Protein AF-A0A1C7MTF8-F1 (afdb_monomer_lite)

Structure (mmCIF, N/CA/C/O backbone):
data_AF-A0A1C7MTF8-F1
#
_entry.id   AF-A0A1C7MTF8-F1
#
loop_
_atom_site.group_PDB
_atom_site.id
_atom_site.type_symbol
_atom_site.label_atom_id
_atom_site.label_alt_id
_atom_site.label_comp_id
_atom_site.label_asym_id
_atom_site.label_entity_id
_atom_site.label_seq_id
_atom_site.pdbx_PDB_ins_code
_atom_site.Cartn_x
_atom_site.Cartn_y
_atom_site.Cartn_z
_atom_site.occupancy
_atom_site.B_iso_or_equiv
_atom_site.auth_seq_id
_atom_site.auth_comp_id
_atom_site.auth_asym_id
_atom_site.auth_atom_id
_atom_site.pdbx_PDB_model_num
ATOM 1 N N . VAL A 1 1 ? 20.790 -0.512 -3.392 1.00 60.22 1 VAL A N 1
ATOM 2 C CA . VAL A 1 1 ? 20.142 -1.607 -2.624 1.00 60.22 1 VAL A CA 1
ATOM 3 C C . VAL A 1 1 ? 20.303 -1.422 -1.112 1.00 60.22 1 VAL A C 1
ATOM 5 O O . VAL A 1 1 ? 19.291 -1.332 -0.431 1.00 60.22 1 VAL A O 1
ATOM 8 N N . HIS A 1 2 ? 21.527 -1.245 -0.597 1.00 75.50 2 HIS A N 1
ATOM 9 C CA . HIS A 1 2 ? 21.805 -1.065 0.841 1.00 75.50 2 HIS A CA 1
ATOM 10 C C . HIS A 1 2 ? 20.988 0.039 1.550 1.00 75.50 2 HIS A C 1
ATOM 12 O O . HIS A 1 2 ? 20.523 -0.183 2.660 1.00 75.50 2 HIS A O 1
ATOM 18 N N . ALA A 1 3 ? 20.735 1.189 0.911 1.00 80.94 3 ALA A N 1
ATOM 19 C CA . ALA A 1 3 ? 19.969 2.280 1.531 1.00 80.94 3 ALA A CA 1
ATOM 20 C C . ALA A 1 3 ? 18.473 1.960 1.745 1.00 80.94 3 ALA A C 1
ATOM 22 O O . ALA A 1 3 ? 17.907 2.335 2.766 1.00 80.94 3 ALA A O 1
ATOM 23 N N . ILE A 1 4 ? 17.840 1.233 0.814 1.00 81.88 4 ILE A N 1
ATOM 24 C CA . ILE A 1 4 ? 16.412 0.870 0.904 1.00 81.88 4 ILE A CA 1
ATOM 25 C C . ILE A 1 4 ? 16.203 -0.126 2.046 1.00 81.88 4 ILE A C 1
ATOM 27 O O . ILE A 1 4 ? 15.331 0.062 2.890 1.00 81.88 4 ILE A O 1
ATOM 31 N N . PHE A 1 5 ? 17.055 -1.152 2.112 1.00 83.31 5 PHE A N 1
ATOM 32 C CA . PHE A 1 5 ? 17.040 -2.111 3.215 1.00 83.31 5 PHE A CA 1
ATOM 33 C C . PHE A 1 5 ? 17.410 -1.464 4.551 1.00 83.31 5 PHE A C 1
ATOM 35 O O . PHE A 1 5 ? 16.830 -1.825 5.567 1.00 83.31 5 PHE A O 1
ATOM 42 N N . GLY A 1 6 ? 18.312 -0.477 4.554 1.00 88.31 6 GLY A N 1
ATOM 43 C CA . GLY A 1 6 ? 18.634 0.310 5.744 1.00 88.31 6 GLY A CA 1
ATOM 44 C C . GLY A 1 6 ? 17.434 1.096 6.276 1.00 88.31 6 GLY A C 1
ATOM 45 O O . GLY A 1 6 ? 17.156 1.033 7.469 1.00 88.31 6 GLY A O 1
ATOM 46 N N . GLY A 1 7 ? 16.678 1.768 5.400 1.00 88.69 7 GLY A N 1
ATOM 47 C CA . GLY A 1 7 ? 15.439 2.459 5.778 1.00 88.69 7 GLY A CA 1
ATOM 48 C C . GLY A 1 7 ? 14.362 1.502 6.298 1.00 88.69 7 GLY A C 1
ATOM 49 O O . GLY A 1 7 ? 13.737 1.775 7.320 1.00 88.69 7 GLY A O 1
ATOM 50 N N . PHE A 1 8 ? 14.196 0.346 5.647 1.00 88.50 8 PHE A N 1
ATOM 51 C CA . PHE A 1 8 ? 13.292 -0.707 6.114 1.00 88.50 8 PHE A CA 1
ATOM 52 C C . PHE A 1 8 ? 13.689 -1.236 7.501 1.00 88.50 8 PHE A C 1
ATOM 54 O O . PHE A 1 8 ? 12.854 -1.295 8.399 1.00 88.50 8 PHE A O 1
ATOM 61 N N . LEU A 1 9 ? 14.967 -1.572 7.701 1.00 91.38 9 LEU A N 1
ATOM 62 C CA . LEU A 1 9 ? 15.470 -2.087 8.972 1.00 91.38 9 LEU A CA 1
ATOM 63 C C . LEU A 1 9 ? 15.363 -1.041 10.087 1.00 91.38 9 LEU A C 1
ATOM 65 O O . LEU A 1 9 ? 14.965 -1.379 11.196 1.00 91.38 9 LEU A O 1
ATOM 69 N N . ALA A 1 10 ? 15.654 0.227 9.787 1.00 89.06 10 ALA A N 1
ATOM 70 C CA . ALA A 1 10 ? 15.440 1.325 10.722 1.00 89.06 10 ALA A CA 1
ATOM 71 C C . ALA A 1 10 ? 13.967 1.408 11.148 1.00 89.06 10 ALA A C 1
ATOM 73 O O . ALA A 1 10 ? 13.697 1.499 12.339 1.00 89.06 10 ALA A O 1
ATOM 74 N N . GLY A 1 11 ? 13.020 1.291 10.209 1.00 87.81 11 GLY A N 1
ATOM 75 C CA . GLY A 1 11 ? 11.587 1.244 10.518 1.00 87.81 11 GLY A CA 1
ATOM 76 C C . GLY A 1 11 ? 11.189 0.063 11.412 1.00 87.81 11 GLY A C 1
ATOM 77 O O . GLY A 1 11 ? 10.395 0.242 12.328 1.00 87.81 11 GLY A O 1
ATOM 78 N N . VAL A 1 12 ? 11.778 -1.120 11.200 1.00 87.94 12 VAL A N 1
ATOM 79 C CA . VAL A 1 12 ? 11.535 -2.312 12.038 1.00 87.94 12 VAL A CA 1
ATOM 80 C C . VAL A 1 12 ? 12.126 -2.167 13.447 1.00 87.94 12 VAL A C 1
ATOM 82 O O . VAL A 1 12 ? 11.551 -2.679 14.402 1.00 87.94 12 VAL A O 1
ATOM 85 N N . ILE A 1 13 ? 13.262 -1.479 13.593 1.00 91.25 13 ILE A N 1
ATOM 86 C CA . ILE A 1 13 ? 13.934 -1.271 14.888 1.00 91.25 13 ILE A CA 1
ATOM 87 C C . ILE A 1 13 ? 13.213 -0.222 15.751 1.00 91.25 13 ILE A C 1
ATOM 89 O O . ILE A 1 13 ? 13.338 -0.251 16.976 1.00 91.25 13 ILE A O 1
ATOM 93 N N . VAL A 1 14 ? 12.479 0.718 15.145 1.00 86.31 14 VAL A N 1
ATOM 94 C CA . VAL A 1 14 ? 11.807 1.792 15.889 1.00 86.31 14 VAL A CA 1
ATOM 95 C C . VAL A 1 14 ? 10.748 1.204 16.839 1.00 86.31 14 VAL A C 1
ATOM 97 O O . VAL A 1 14 ? 9.857 0.477 16.396 1.00 86.31 14 VAL A O 1
ATOM 100 N N . PRO A 1 15 ? 10.807 1.528 18.147 1.00 82.06 15 PRO A N 1
ATOM 101 C CA . PRO A 1 15 ? 9.830 1.049 19.113 1.00 82.06 15 PRO A CA 1
ATOM 102 C C . PRO A 1 15 ? 8.460 1.684 18.859 1.00 82.06 15 PRO A C 1
ATOM 104 O O . PRO A 1 15 ? 8.339 2.887 18.606 1.00 82.06 15 PRO A O 1
ATOM 107 N N . HIS A 1 16 ? 7.418 0.861 18.955 1.00 77.25 16 HIS A N 1
ATOM 108 C CA . HIS A 1 16 ? 6.029 1.275 18.739 1.00 77.25 16 HIS A CA 1
ATOM 109 C C . HIS A 1 16 ? 5.374 1.856 20.001 1.00 77.25 16 HIS A C 1
ATOM 111 O O . HIS A 1 16 ? 4.275 2.411 19.935 1.00 77.25 16 HIS A O 1
ATOM 117 N N . ASP A 1 17 ? 6.076 1.806 21.134 1.00 74.06 17 ASP A N 1
ATOM 118 C CA . ASP A 1 17 ? 5.592 2.309 22.411 1.00 74.06 17 ASP A CA 1
ATOM 119 C C . ASP A 1 17 ? 5.296 3.819 22.362 1.00 74.06 17 ASP A C 1
ATOM 121 O O . ASP A 1 17 ? 6.021 4.629 21.774 1.00 74.06 17 ASP A O 1
ATOM 125 N N . HIS A 1 18 ? 4.187 4.206 22.997 1.00 69.12 18 HIS A N 1
ATOM 126 C CA . HIS A 1 18 ? 3.750 5.598 23.180 1.00 69.12 18 HIS A CA 1
ATOM 127 C C . HIS A 1 18 ? 3.493 6.408 21.890 1.00 69.12 18 HIS A C 1
ATOM 129 O O . HIS A 1 18 ? 3.437 7.641 21.931 1.00 69.12 18 HIS A O 1
ATOM 135 N N . GLY A 1 19 ? 3.309 5.751 20.738 1.00 71.94 19 GLY A N 1
ATOM 136 C CA . GLY A 1 19 ? 2.963 6.419 19.477 1.00 71.94 19 GLY A CA 1
ATOM 137 C C . GLY A 1 19 ? 4.101 7.247 18.864 1.00 71.94 19 GLY A C 1
ATOM 138 O O . GLY A 1 19 ? 3.853 8.110 18.018 1.00 71.94 19 GLY A O 1
ATOM 139 N N . LEU A 1 20 ? 5.351 7.002 19.275 1.00 78.62 20 LEU A N 1
ATOM 140 C CA . LEU A 1 20 ? 6.539 7.650 18.711 1.00 78.62 20 LEU A CA 1
ATOM 141 C C . LEU A 1 20 ? 6.719 7.292 17.231 1.00 78.62 20 LEU A C 1
ATOM 143 O O . LEU A 1 20 ? 6.899 8.191 16.408 1.00 78.62 20 LEU A O 1
ATOM 147 N N . ALA A 1 21 ? 6.587 6.007 16.889 1.00 81.38 21 ALA A N 1
ATOM 148 C CA . ALA A 1 21 ? 6.629 5.529 15.507 1.00 81.38 21 ALA A CA 1
ATOM 149 C C . ALA A 1 21 ? 5.607 6.264 14.623 1.00 81.38 21 ALA A C 1
ATOM 151 O O . ALA A 1 21 ? 5.930 6.692 13.520 1.00 81.38 21 ALA A O 1
ATOM 152 N N . VAL A 1 22 ? 4.400 6.501 15.145 1.00 77.62 22 VAL A N 1
ATOM 153 C CA . VAL A 1 22 ? 3.324 7.195 14.425 1.00 77.62 22 VAL A CA 1
ATOM 154 C C . VAL A 1 22 ? 3.711 8.639 14.107 1.00 77.62 22 VAL A C 1
ATOM 156 O O . VAL A 1 22 ? 3.630 9.054 12.955 1.00 77.62 22 VAL A O 1
ATOM 159 N N . LYS A 1 23 ? 4.193 9.398 15.100 1.00 80.81 23 LYS A N 1
ATOM 160 C CA . LYS A 1 23 ? 4.576 10.809 14.903 1.00 80.81 23 LYS A CA 1
ATOM 161 C C . LYS A 1 23 ? 5.774 10.979 13.966 1.00 80.81 23 LYS A C 1
ATOM 163 O O . LYS A 1 23 ? 5.832 11.960 13.226 1.00 80.81 23 LYS A O 1
ATOM 168 N N . ILE A 1 24 ? 6.745 10.064 14.024 1.00 86.38 24 ILE A N 1
ATOM 169 C CA . ILE A 1 24 ? 7.904 10.078 13.122 1.00 86.38 24 ILE A CA 1
ATOM 170 C C . ILE A 1 24 ? 7.454 9.771 11.694 1.00 86.38 24 ILE A C 1
ATOM 172 O O . ILE A 1 24 ? 7.805 10.517 10.782 1.00 86.38 24 ILE A O 1
ATOM 176 N N . THR A 1 25 ? 6.639 8.731 11.512 1.00 86.69 25 THR A N 1
ATOM 177 C CA . THR A 1 25 ? 6.092 8.369 10.202 1.00 86.69 25 THR A CA 1
ATOM 178 C C . THR A 1 25 ? 5.292 9.514 9.596 1.00 86.69 25 THR A C 1
ATOM 180 O O . THR A 1 25 ? 5.555 9.855 8.453 1.00 86.69 25 THR A O 1
ATOM 183 N N . GLU A 1 26 ? 4.413 10.179 10.355 1.00 83.69 26 GLU A N 1
ATOM 184 C CA . GLU A 1 26 ? 3.631 11.321 9.851 1.00 83.69 26 GLU A CA 1
ATOM 185 C C . GLU A 1 26 ? 4.526 12.454 9.324 1.00 83.69 26 GLU A C 1
ATOM 187 O O . GLU A 1 26 ? 4.329 12.944 8.214 1.00 83.69 26 GLU A O 1
ATOM 192 N N . LYS A 1 27 ? 5.564 12.842 10.080 1.00 88.25 27 LYS A N 1
ATOM 193 C CA . LYS A 1 27 ? 6.487 13.904 9.645 1.00 88.25 27 LYS A CA 1
ATOM 194 C C . LYS A 1 27 ? 7.301 13.515 8.413 1.00 88.25 27 LYS A C 1
ATOM 196 O O . LYS A 1 27 ? 7.574 14.370 7.574 1.00 88.25 27 LYS A O 1
ATOM 201 N N . ILE A 1 28 ? 7.739 12.259 8.329 1.00 90.56 28 ILE A N 1
ATOM 202 C CA . ILE A 1 28 ? 8.511 11.768 7.183 1.00 90.56 28 ILE A CA 1
ATOM 203 C C . ILE A 1 28 ? 7.607 11.650 5.953 1.00 90.56 28 ILE A C 1
ATOM 205 O O . ILE A 1 28 ? 8.007 12.070 4.871 1.00 90.56 28 ILE A O 1
ATOM 209 N N . GLU A 1 29 ? 6.393 11.128 6.117 1.00 88.06 29 GLU A N 1
ATOM 210 C CA . GLU A 1 29 ? 5.409 10.946 5.050 1.00 88.06 29 GLU A CA 1
ATOM 211 C C . GLU A 1 29 ? 5.056 12.275 4.373 1.00 88.06 29 GLU A C 1
ATOM 213 O O . GLU A 1 29 ? 5.085 12.347 3.144 1.00 88.06 29 GLU A O 1
ATOM 218 N N . ASP A 1 30 ? 4.826 13.343 5.144 1.00 89.25 30 ASP A N 1
ATOM 219 C CA . ASP A 1 30 ? 4.540 14.675 4.595 1.00 89.25 30 ASP A CA 1
ATOM 220 C C . ASP A 1 30 ? 5.677 15.171 3.687 1.00 89.25 30 ASP A C 1
ATOM 222 O O . ASP A 1 30 ? 5.448 15.619 2.561 1.00 89.25 30 ASP A O 1
ATOM 226 N N . ILE A 1 31 ? 6.928 15.045 4.141 1.00 94.00 31 ILE A N 1
ATOM 227 C CA . ILE A 1 31 ? 8.098 15.476 3.364 1.00 94.00 31 ILE A CA 1
ATOM 228 C C . ILE A 1 31 ? 8.267 14.600 2.114 1.00 94.00 31 ILE A C 1
ATOM 230 O O . ILE A 1 31 ? 8.566 15.107 1.027 1.00 94.00 31 ILE A O 1
ATOM 234 N N . VAL A 1 32 ? 8.071 13.287 2.248 1.00 91.75 32 VAL A N 1
ATOM 235 C CA . VAL A 1 32 ? 8.199 12.340 1.137 1.00 91.75 32 VAL A CA 1
ATOM 236 C C . VAL A 1 32 ? 7.154 12.615 0.062 1.00 91.75 32 VAL A C 1
ATOM 238 O O . VAL A 1 32 ? 7.516 12.722 -1.108 1.00 91.75 32 VAL A O 1
ATOM 241 N N . ASN A 1 33 ? 5.891 12.795 0.441 1.00 89.38 33 ASN A N 1
ATOM 242 C CA . ASN A 1 33 ? 4.794 12.986 -0.502 1.00 89.38 33 ASN A CA 1
ATOM 243 C C . ASN A 1 33 ? 4.829 14.357 -1.190 1.00 89.38 33 ASN A C 1
ATOM 245 O O . ASN A 1 33 ? 4.514 14.445 -2.375 1.00 89.38 33 ASN A O 1
ATOM 249 N N . ILE A 1 34 ? 5.227 15.417 -0.479 1.00 92.50 34 ILE A N 1
ATOM 250 C CA . ILE A 1 34 ? 5.227 16.783 -1.025 1.00 92.50 34 ILE A CA 1
ATOM 251 C C . ILE A 1 34 ? 6.473 17.055 -1.877 1.00 92.50 34 ILE A C 1
ATOM 253 O O . ILE A 1 34 ? 6.372 17.721 -2.906 1.00 92.50 34 ILE A O 1
ATOM 257 N N . VAL A 1 35 ? 7.647 16.560 -1.467 1.00 94.38 35 VAL A N 1
ATOM 258 C CA . VAL A 1 35 ? 8.928 16.934 -2.092 1.00 94.38 35 VAL A CA 1
ATOM 259 C C . VAL A 1 35 ? 9.564 15.764 -2.834 1.00 94.38 35 VAL A C 1
ATOM 261 O O . VAL A 1 35 ? 9.804 15.853 -4.039 1.00 94.38 35 VAL A O 1
ATOM 264 N N . PHE A 1 36 ? 9.853 14.662 -2.138 1.00 90.50 36 PHE A N 1
ATOM 265 C CA . PHE A 1 36 ? 10.695 13.603 -2.703 1.00 90.50 36 PHE A CA 1
ATOM 266 C C . PHE A 1 36 ? 10.003 12.807 -3.804 1.00 90.50 36 PHE A C 1
ATOM 268 O O . PHE A 1 36 ? 10.638 12.474 -4.800 1.00 90.50 36 PHE A O 1
ATOM 275 N N . LEU A 1 37 ? 8.715 12.511 -3.647 1.00 91.25 37 LEU A N 1
ATOM 276 C CA . LEU A 1 37 ? 7.964 11.686 -4.582 1.00 91.25 37 LEU A CA 1
ATOM 277 C C . LEU A 1 37 ? 7.760 12.414 -5.930 1.00 91.25 37 LEU A C 1
ATOM 279 O O . LEU A 1 37 ? 8.147 11.842 -6.953 1.00 91.25 37 LEU A O 1
ATOM 283 N N . PRO A 1 38 ? 7.304 13.684 -5.987 1.00 90.94 38 PRO A N 1
ATOM 284 C CA . PRO A 1 38 ? 7.244 14.442 -7.242 1.00 90.94 38 PRO A CA 1
ATOM 285 C C . PRO A 1 38 ? 8.613 14.631 -7.907 1.00 90.94 38 PRO A C 1
ATOM 287 O O . PRO A 1 38 ? 8.744 14.475 -9.124 1.00 90.94 38 PRO A O 1
ATOM 290 N N . LEU A 1 39 ? 9.652 14.923 -7.118 1.00 91.44 39 LEU A N 1
ATOM 291 C CA . LEU A 1 39 ? 11.011 15.107 -7.627 1.00 91.44 39 LEU A CA 1
ATOM 292 C C . LEU A 1 39 ? 11.558 13.801 -8.220 1.00 91.44 39 LEU A C 1
ATOM 294 O O . LEU A 1 39 ? 12.117 13.806 -9.316 1.00 91.44 39 LEU A O 1
ATOM 298 N N . TYR A 1 40 ? 11.326 12.671 -7.549 1.00 87.62 40 TYR A N 1
ATOM 299 C CA . TYR A 1 40 ? 11.705 11.345 -8.030 1.00 87.62 40 TYR A CA 1
ATOM 300 C C . TYR A 1 40 ? 11.029 11.001 -9.363 1.00 87.62 40 TYR A C 1
ATOM 302 O O . TYR A 1 40 ? 11.709 10.612 -10.315 1.00 87.62 40 TYR A O 1
ATOM 310 N N . PHE A 1 41 ? 9.709 11.193 -9.468 1.00 85.56 41 PHE A N 1
ATOM 311 C CA . PHE A 1 41 ? 8.987 10.939 -10.717 1.00 85.56 41 PHE A CA 1
ATOM 312 C C . PHE A 1 41 ? 9.423 11.872 -11.849 1.00 85.56 41 PHE A C 1
ATOM 314 O O . PHE A 1 41 ? 9.519 11.426 -12.990 1.00 85.56 41 PHE A O 1
ATOM 321 N N . THR A 1 42 ? 9.760 13.126 -11.545 1.00 88.50 42 THR A N 1
ATOM 322 C CA . THR A 1 42 ? 10.285 14.068 -12.545 1.00 88.50 42 THR A CA 1
ATOM 323 C C . THR A 1 42 ? 11.644 13.613 -13.077 1.00 88.50 42 THR A C 1
ATOM 325 O O . THR A 1 42 ? 11.836 13.539 -14.289 1.00 88.50 42 THR A O 1
ATOM 328 N N . LEU A 1 43 ? 12.579 13.250 -12.191 1.00 85.69 43 LEU A N 1
ATOM 329 C CA . LEU A 1 43 ? 13.907 12.777 -12.593 1.00 85.69 43 LEU A CA 1
ATOM 330 C C . LEU A 1 43 ? 13.838 11.459 -13.372 1.00 85.69 43 LEU A C 1
ATOM 332 O O . LEU A 1 43 ? 14.473 11.324 -14.417 1.00 85.69 43 LEU A O 1
ATOM 336 N N . SER A 1 44 ? 13.045 10.498 -12.892 1.00 82.25 44 SER A N 1
ATOM 337 C CA . SER A 1 44 ? 12.871 9.215 -13.578 1.00 82.25 44 SER A CA 1
ATOM 338 C C . SER A 1 44 ? 12.156 9.379 -14.922 1.00 82.25 44 SER A C 1
ATOM 340 O O . SER A 1 44 ? 12.494 8.692 -15.886 1.00 82.25 44 SER A O 1
ATOM 342 N N . GLY A 1 45 ? 11.179 10.286 -15.007 1.00 82.81 45 GLY A N 1
ATOM 343 C CA . GLY A 1 45 ? 10.479 10.604 -16.248 1.00 82.81 45 GLY A CA 1
ATOM 344 C C . GLY A 1 45 ? 11.409 11.238 -17.279 1.00 82.81 45 GLY A C 1
ATOM 345 O O . GLY A 1 45 ? 11.418 10.811 -18.427 1.00 82.81 45 GLY A O 1
ATOM 346 N N . LEU A 1 46 ? 12.261 12.180 -16.863 1.00 83.56 46 LEU A N 1
ATOM 347 C CA . LEU A 1 46 ? 13.213 12.847 -17.755 1.00 83.56 46 LEU A CA 1
ATOM 348 C C . LEU A 1 46 ? 14.299 11.898 -18.290 1.00 83.56 46 LEU A C 1
ATOM 350 O O . LEU A 1 46 ? 14.713 12.034 -19.439 1.00 83.56 46 LEU A O 1
ATOM 354 N N . LYS A 1 47 ? 14.731 10.910 -17.491 1.00 75.62 47 LYS A N 1
ATOM 355 C CA . LYS A 1 47 ? 15.621 9.829 -17.956 1.00 75.62 47 LYS A CA 1
ATOM 356 C C . LYS A 1 47 ? 14.954 8.912 -18.994 1.00 75.62 47 LYS A C 1
ATOM 358 O O . LYS A 1 47 ? 15.648 8.233 -19.746 1.00 75.62 47 LYS A O 1
ATOM 363 N N . THR A 1 48 ? 13.623 8.875 -19.054 1.00 80.25 48 THR A N 1
ATOM 364 C CA . THR A 1 48 ? 12.880 7.982 -19.952 1.00 80.25 48 THR A CA 1
ATOM 365 C C . THR A 1 48 ? 12.732 8.615 -21.336 1.00 80.25 48 THR A C 1
ATOM 367 O O . THR A 1 48 ? 11.807 9.379 -21.604 1.00 80.25 48 THR A O 1
ATOM 370 N N . GLN A 1 49 ? 13.634 8.273 -22.252 1.00 77.69 49 GLN A N 1
ATOM 371 C CA . GLN A 1 49 ? 13.592 8.755 -23.632 1.00 77.69 49 GLN A CA 1
ATOM 372 C C . GLN A 1 49 ? 12.664 7.878 -24.494 1.00 77.69 49 GLN A C 1
ATOM 374 O O . GLN A 1 49 ? 13.079 6.891 -25.095 1.00 77.69 49 GLN A O 1
ATOM 379 N N . ILE A 1 50 ? 11.381 8.247 -24.579 1.00 74.12 50 ILE A N 1
ATOM 380 C CA . ILE A 1 50 ? 10.371 7.504 -25.367 1.00 74.12 50 ILE A CA 1
ATOM 381 C C . ILE A 1 50 ? 10.7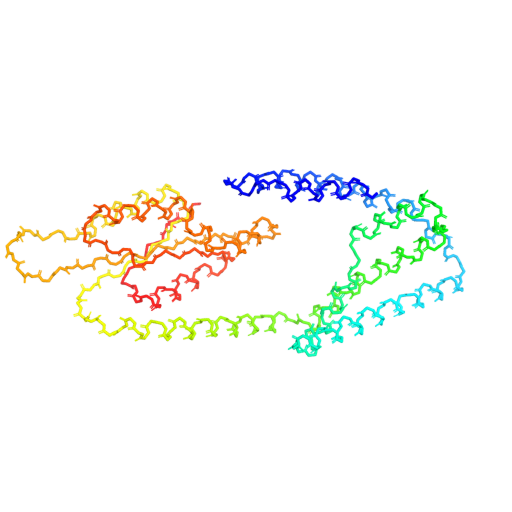14 7.478 -26.871 1.00 74.12 50 ILE A C 1
ATOM 383 O O . ILE A 1 50 ? 10.326 6.548 -27.571 1.00 74.12 50 ILE A O 1
ATOM 387 N N . GLY A 1 51 ? 11.520 8.433 -27.349 1.00 72.94 51 GLY A N 1
ATOM 388 C CA . GLY A 1 51 ? 12.026 8.478 -28.727 1.00 72.94 51 GLY A CA 1
ATOM 389 C C . GLY A 1 51 ? 12.958 7.324 -29.122 1.00 72.94 51 GLY A C 1
ATOM 390 O O . GLY A 1 51 ? 13.303 7.201 -30.286 1.00 72.94 51 GLY A O 1
ATOM 391 N N . LEU A 1 52 ? 13.361 6.434 -28.205 1.00 73.81 52 LEU A N 1
ATOM 392 C CA . LEU A 1 52 ? 14.034 5.187 -28.602 1.00 73.81 52 LEU A CA 1
ATOM 393 C C . LEU A 1 52 ? 13.060 4.120 -29.142 1.00 73.81 52 LEU A C 1
ATOM 395 O O . LEU A 1 52 ? 13.499 3.078 -29.635 1.00 73.81 52 LEU A O 1
ATOM 399 N N . LEU A 1 53 ? 11.742 4.349 -29.063 1.00 74.69 53 LEU A N 1
ATOM 400 C CA . LEU A 1 53 ? 10.694 3.444 -29.556 1.00 74.69 53 LEU A CA 1
ATOM 401 C C . LEU A 1 53 ? 10.177 3.860 -30.946 1.00 74.69 53 LEU A C 1
ATOM 403 O O . LEU A 1 53 ? 8.975 3.840 -31.207 1.00 74.69 53 LEU A O 1
ATOM 407 N N . ASP A 1 54 ? 11.078 4.203 -31.861 1.00 76.88 54 ASP A N 1
ATOM 408 C CA . ASP A 1 54 ? 10.695 4.736 -33.179 1.00 76.88 54 ASP A CA 1
ATOM 409 C C . ASP A 1 54 ? 10.324 3.660 -34.215 1.00 76.88 54 ASP A C 1
ATOM 411 O O . ASP A 1 54 ? 9.757 3.962 -35.265 1.00 76.88 54 ASP A O 1
ATOM 415 N N . SER A 1 55 ? 10.605 2.382 -33.942 1.00 83.44 55 SER A N 1
ATOM 416 C CA . SER A 1 55 ? 10.327 1.288 -34.879 1.00 83.44 55 SER A CA 1
ATOM 417 C C . SER A 1 55 ? 9.111 0.457 -34.464 1.00 83.44 55 SER A C 1
ATOM 419 O O . SER A 1 55 ? 8.972 0.054 -33.307 1.00 83.44 55 SER A O 1
ATOM 421 N N . GLY A 1 56 ? 8.250 0.125 -35.433 1.00 82.94 56 GLY A N 1
ATOM 422 C CA . GLY A 1 56 ? 7.067 -0.718 -35.216 1.00 82.94 56 GLY A CA 1
ATOM 423 C C . GLY A 1 56 ? 7.394 -2.108 -34.652 1.00 82.94 56 GLY A C 1
ATOM 424 O O . GLY A 1 56 ? 6.602 -2.669 -33.898 1.00 82.94 56 GLY A O 1
ATOM 425 N N . ALA A 1 57 ? 8.594 -2.635 -34.921 1.00 81.50 57 ALA A N 1
ATOM 426 C CA . ALA A 1 57 ? 9.067 -3.878 -34.310 1.00 81.50 57 ALA A CA 1
ATOM 427 C C . ALA A 1 57 ? 9.273 -3.740 -32.787 1.00 81.50 57 ALA A C 1
ATOM 429 O O . ALA A 1 57 ? 8.999 -4.671 -32.032 1.00 81.50 57 ALA A O 1
ATOM 430 N N . VAL A 1 58 ? 9.698 -2.561 -32.321 1.00 83.88 58 VAL A N 1
ATOM 431 C CA . VAL A 1 58 ? 9.931 -2.261 -30.898 1.00 83.88 58 VAL A CA 1
ATOM 432 C C . VAL A 1 58 ? 8.611 -2.151 -30.148 1.00 83.88 58 VAL A C 1
ATOM 434 O O . VAL A 1 58 ? 8.469 -2.715 -29.065 1.00 83.88 58 VAL A O 1
ATOM 437 N N . TRP A 1 59 ? 7.605 -1.530 -30.762 1.00 86.62 59 TRP A N 1
ATOM 438 C CA . TRP A 1 59 ? 6.234 -1.541 -30.249 1.00 86.62 59 TRP A CA 1
ATOM 439 C C . TRP A 1 59 ? 5.644 -2.952 -30.168 1.00 86.62 59 TRP A C 1
ATOM 441 O O . TRP A 1 59 ? 4.945 -3.270 -29.204 1.00 86.62 59 TRP A O 1
ATOM 451 N N . GLY A 1 60 ? 5.987 -3.828 -31.118 1.00 88.88 60 GLY A N 1
ATOM 452 C CA . GLY A 1 60 ? 5.670 -5.255 -31.043 1.00 88.88 60 GLY A CA 1
ATOM 453 C C . GLY A 1 60 ? 6.238 -5.913 -29.782 1.00 88.88 60 GLY A C 1
ATOM 454 O O . GLY A 1 60 ? 5.502 -6.587 -29.061 1.00 88.88 60 GLY A O 1
ATOM 455 N N . TYR A 1 61 ? 7.511 -5.657 -29.457 1.00 88.75 61 TYR A N 1
ATOM 456 C CA . TYR A 1 61 ? 8.119 -6.144 -28.214 1.00 88.75 61 TYR A CA 1
ATOM 457 C C . TYR A 1 61 ? 7.449 -5.570 -26.960 1.00 88.75 61 TYR A C 1
ATOM 459 O O . TYR A 1 61 ? 7.232 -6.313 -26.008 1.00 88.75 61 TYR A O 1
ATOM 467 N N . VAL A 1 62 ? 7.060 -4.290 -26.954 1.00 88.06 62 VAL A N 1
ATOM 468 C CA . VAL A 1 62 ? 6.333 -3.680 -25.823 1.00 88.06 62 VAL A CA 1
ATOM 469 C C . VAL A 1 62 ? 5.019 -4.409 -25.557 1.00 88.06 62 VAL A C 1
ATOM 471 O O . VAL A 1 62 ? 4.773 -4.842 -24.432 1.00 88.06 62 VAL A O 1
ATOM 474 N N . ILE A 1 63 ? 4.190 -4.584 -26.589 1.00 90.06 63 ILE A N 1
ATOM 475 C CA . ILE A 1 63 ? 2.895 -5.264 -26.462 1.00 90.06 63 ILE A CA 1
ATOM 476 C C . ILE A 1 63 ? 3.102 -6.712 -26.020 1.00 90.06 63 ILE A C 1
ATOM 478 O O . ILE A 1 63 ? 2.423 -7.176 -25.104 1.00 90.06 63 ILE A O 1
ATOM 482 N N . LEU A 1 64 ? 4.071 -7.408 -26.619 1.00 91.81 64 LEU A N 1
ATOM 483 C CA . LEU A 1 64 ? 4.403 -8.781 -26.254 1.00 91.81 64 LEU A CA 1
ATOM 484 C C . LEU A 1 64 ? 4.779 -8.889 -24.771 1.00 91.81 64 LEU A C 1
ATOM 486 O O . LEU A 1 64 ? 4.240 -9.743 -24.072 1.00 91.81 64 LEU A O 1
ATOM 490 N N . VAL A 1 65 ? 5.658 -8.011 -24.279 1.00 90.25 65 VAL A N 1
ATOM 491 C CA . VAL A 1 65 ? 6.098 -8.001 -22.876 1.00 90.25 65 VAL A CA 1
ATOM 492 C C . VAL A 1 65 ? 4.941 -7.663 -21.935 1.00 90.25 65 VAL A C 1
ATOM 494 O O . VAL A 1 65 ? 4.815 -8.307 -20.896 1.00 90.25 65 VAL A O 1
ATOM 497 N N . ILE A 1 66 ? 4.065 -6.717 -22.292 1.00 89.44 66 ILE A N 1
ATOM 498 C CA . ILE A 1 66 ? 2.861 -6.396 -21.506 1.00 89.44 66 ILE A CA 1
ATOM 499 C C . ILE A 1 66 ? 1.960 -7.627 -21.383 1.00 89.44 66 ILE A C 1
ATOM 501 O O . ILE A 1 66 ? 1.567 -7.995 -20.277 1.00 89.44 66 ILE A O 1
ATOM 505 N N . VAL A 1 67 ? 1.658 -8.285 -22.504 1.00 90.50 67 VAL A N 1
ATOM 506 C CA . VAL A 1 67 ? 0.808 -9.480 -22.533 1.00 90.50 67 VAL A CA 1
ATOM 507 C C . VAL A 1 67 ? 1.439 -10.588 -21.689 1.00 90.50 67 VAL A C 1
ATOM 509 O O . VAL A 1 67 ? 0.788 -11.099 -20.779 1.00 90.50 67 VAL A O 1
ATOM 512 N N . LEU A 1 68 ? 2.716 -10.912 -21.910 1.00 91.81 68 LEU A N 1
ATOM 513 C CA . LEU A 1 68 ? 3.406 -11.967 -21.162 1.00 91.81 68 LEU A CA 1
ATOM 514 C C . LEU A 1 68 ? 3.446 -11.676 -19.654 1.00 91.81 68 LEU A C 1
ATOM 516 O O . LEU A 1 68 ? 3.182 -12.566 -18.844 1.00 91.81 68 LEU A O 1
ATOM 520 N N . ALA A 1 69 ? 3.745 -10.430 -19.273 1.00 87.56 69 ALA A N 1
ATOM 521 C CA . ALA A 1 69 ? 3.826 -10.012 -17.878 1.00 87.56 69 ALA A CA 1
ATOM 522 C C . ALA A 1 69 ? 2.460 -10.072 -17.182 1.00 87.56 69 ALA A C 1
ATOM 524 O O . ALA A 1 69 ? 2.375 -10.578 -16.061 1.00 87.56 69 ALA A O 1
ATOM 525 N N . CYS A 1 70 ? 1.400 -9.598 -17.845 1.00 86.94 70 CYS A N 1
ATOM 526 C CA . CYS A 1 70 ? 0.033 -9.672 -17.337 1.00 86.94 70 CYS A CA 1
ATOM 527 C C . CYS A 1 70 ? -0.410 -11.127 -17.178 1.00 86.94 70 CYS A C 1
ATOM 529 O O . CYS A 1 70 ? -0.776 -11.533 -16.080 1.00 86.94 70 CYS A O 1
ATOM 531 N N . PHE A 1 71 ? -0.337 -11.940 -18.235 1.00 90.12 71 PHE A N 1
ATOM 532 C CA . PHE A 1 71 ? -0.789 -13.331 -18.171 1.00 90.12 71 PHE A CA 1
ATOM 533 C C . PHE A 1 71 ? 0.001 -14.148 -17.146 1.00 90.12 71 PHE A C 1
ATOM 535 O O . PHE A 1 71 ? -0.607 -14.854 -16.342 1.00 90.12 71 PHE A O 1
ATOM 542 N N . GLY A 1 72 ? 1.330 -14.017 -17.114 1.00 90.31 72 GLY A N 1
ATOM 543 C CA . GLY A 1 72 ? 2.174 -14.746 -16.168 1.00 90.31 72 GLY A CA 1
ATOM 544 C C . GLY A 1 72 ? 1.835 -14.430 -14.710 1.00 90.31 72 GLY A C 1
ATOM 545 O O . GLY A 1 72 ? 1.646 -15.344 -13.906 1.00 90.31 72 GLY A O 1
ATOM 546 N N . LYS A 1 73 ? 1.693 -13.142 -14.367 1.00 90.06 73 LYS A N 1
ATOM 547 C CA . LYS A 1 73 ? 1.376 -12.725 -12.993 1.00 90.06 73 LYS A CA 1
ATOM 548 C C . LYS A 1 73 ? -0.067 -13.014 -12.614 1.00 90.06 73 LYS A C 1
ATOM 550 O O . LYS A 1 73 ? -0.308 -13.556 -11.540 1.00 90.06 73 LYS A O 1
ATOM 555 N N . ILE A 1 74 ? -1.021 -12.710 -13.491 1.00 90.00 74 ILE A N 1
ATOM 556 C CA . ILE A 1 74 ? -2.441 -12.910 -13.198 1.00 90.00 74 ILE A CA 1
ATOM 557 C C . ILE A 1 74 ? -2.732 -14.397 -13.019 1.00 90.00 74 ILE A C 1
ATOM 559 O O . ILE A 1 74 ? -3.343 -14.762 -12.022 1.00 90.00 74 ILE A O 1
ATOM 563 N N . ILE A 1 75 ? -2.268 -15.266 -13.924 1.00 91.38 75 ILE A N 1
ATOM 564 C CA . ILE A 1 75 ? -2.523 -16.709 -13.821 1.00 91.38 75 ILE A CA 1
ATOM 565 C C . ILE A 1 75 ? -1.812 -17.297 -12.598 1.00 91.38 75 ILE A C 1
ATOM 567 O O . ILE A 1 75 ? -2.431 -18.048 -11.846 1.00 91.38 75 ILE A O 1
ATOM 571 N N . GLY A 1 76 ? -0.545 -16.935 -12.362 1.00 91.12 76 GLY A N 1
ATOM 572 C CA . GLY A 1 76 ? 0.221 -17.442 -11.222 1.00 91.12 76 GLY A CA 1
ATOM 573 C C . GLY A 1 76 ? -0.393 -17.046 -9.877 1.00 91.12 76 GLY A C 1
ATOM 574 O O . GLY A 1 76 ? -0.652 -17.901 -9.029 1.00 91.12 76 GLY A O 1
ATOM 575 N N . CYS A 1 77 ? -0.694 -15.759 -9.695 1.00 89.75 77 CYS A N 1
ATOM 576 C CA . CYS A 1 77 ? -1.275 -15.248 -8.456 1.00 89.75 77 CYS A CA 1
ATOM 577 C C . CYS A 1 77 ? -2.739 -15.668 -8.279 1.00 89.75 77 CYS A C 1
ATOM 579 O O . CYS A 1 77 ? -3.126 -16.015 -7.166 1.00 89.75 77 CYS A O 1
ATOM 581 N N . ALA A 1 78 ? -3.548 -15.697 -9.344 1.00 89.06 78 ALA A N 1
ATOM 582 C CA . ALA A 1 78 ? -4.926 -16.180 -9.253 1.00 89.06 78 ALA A CA 1
ATOM 583 C C . ALA A 1 78 ? -4.976 -17.685 -8.953 1.00 89.06 78 ALA A C 1
ATOM 585 O O . ALA A 1 78 ? -5.812 -18.122 -8.166 1.00 89.06 78 ALA A O 1
ATOM 586 N N . GLY A 1 79 ? -4.063 -18.475 -9.524 1.00 89.88 79 GLY A N 1
ATOM 587 C CA . GLY A 1 79 ? -3.913 -19.893 -9.202 1.00 89.88 79 GLY A CA 1
ATOM 588 C C . GLY A 1 79 ? -3.565 -20.105 -7.729 1.00 89.88 79 GLY A C 1
ATOM 589 O O . GLY A 1 79 ? -4.260 -20.847 -7.038 1.00 89.88 79 GLY A O 1
ATOM 590 N N . ALA A 1 80 ? -2.555 -19.390 -7.226 1.00 89.94 80 ALA A N 1
ATOM 591 C CA . ALA A 1 80 ? -2.166 -19.446 -5.818 1.00 89.94 80 ALA A CA 1
ATOM 592 C C . ALA A 1 80 ? -3.308 -19.011 -4.882 1.00 89.94 80 ALA A C 1
ATOM 594 O O . ALA A 1 80 ? -3.635 -19.722 -3.936 1.00 89.94 80 ALA A O 1
ATOM 595 N N . ALA A 1 81 ? -3.979 -17.895 -5.181 1.00 88.25 81 ALA A N 1
ATOM 596 C CA . ALA A 1 81 ? -5.106 -17.399 -4.393 1.00 88.25 81 ALA A CA 1
ATOM 597 C C . ALA A 1 81 ? -6.290 -18.381 -4.373 1.00 88.25 81 ALA A C 1
ATOM 599 O O . ALA A 1 81 ? -6.974 -18.514 -3.359 1.00 88.25 81 ALA A O 1
ATOM 600 N N . LYS A 1 82 ? -6.524 -19.094 -5.480 1.00 87.31 82 LYS A N 1
ATOM 601 C CA . LYS A 1 82 ? -7.574 -20.112 -5.570 1.00 87.31 82 LYS A CA 1
ATOM 602 C C . LYS A 1 82 ? -7.252 -21.345 -4.727 1.00 87.31 82 LYS A C 1
ATOM 604 O O . LYS A 1 82 ? -8.154 -21.896 -4.103 1.00 87.31 82 LYS A O 1
ATOM 609 N N . ILE A 1 83 ? -5.982 -21.747 -4.665 1.00 89.88 83 ILE A N 1
ATOM 610 C CA . ILE A 1 83 ? -5.525 -22.821 -3.766 1.00 89.88 83 ILE A CA 1
ATOM 611 C C . ILE A 1 83 ? -5.698 -22.401 -2.300 1.00 89.88 83 ILE A C 1
ATOM 613 O O . ILE A 1 83 ? -6.095 -23.218 -1.475 1.00 89.88 83 ILE A O 1
ATOM 617 N N . SER A 1 84 ? -5.509 -21.117 -1.989 1.00 85.00 84 SER A N 1
ATOM 618 C CA . SER A 1 84 ? -5.770 -20.547 -0.661 1.00 85.00 84 SER A CA 1
ATOM 619 C C . SER A 1 84 ? -7.262 -20.397 -0.309 1.00 85.00 84 SER A C 1
ATOM 621 O O . SER A 1 84 ? -7.578 -19.846 0.742 1.00 85.00 84 SER A O 1
ATOM 623 N N . GLY A 1 85 ? -8.186 -20.864 -1.159 1.00 82.62 85 GLY A N 1
ATOM 624 C CA . GLY A 1 85 ? -9.625 -20.890 -0.874 1.00 82.62 85 GLY A CA 1
ATOM 625 C C . GLY A 1 85 ? -10.403 -19.621 -1.244 1.00 82.62 85 GLY A C 1
ATOM 626 O O . GLY A 1 85 ? -11.577 -19.516 -0.894 1.00 82.62 85 GLY A O 1
ATOM 627 N N . MET A 1 86 ? -9.799 -18.666 -1.960 1.00 79.19 86 MET A N 1
ATOM 628 C CA . MET A 1 86 ? -10.505 -17.460 -2.420 1.00 79.19 86 MET A CA 1
ATOM 629 C C . MET A 1 86 ? -11.470 -17.759 -3.578 1.00 79.19 86 MET A C 1
ATOM 631 O O . MET A 1 86 ? -11.246 -18.662 -4.392 1.00 79.19 86 MET A O 1
ATOM 635 N N . THR A 1 87 ? -12.547 -16.975 -3.696 1.00 85.75 87 THR A N 1
ATOM 636 C CA . THR A 1 87 ? -13.474 -17.099 -4.831 1.00 85.75 87 THR A CA 1
ATOM 637 C C . THR A 1 87 ? -12.787 -16.690 -6.133 1.00 85.75 87 THR A C 1
ATOM 639 O O . THR A 1 87 ? -11.877 -15.868 -6.150 1.00 85.75 87 THR A O 1
ATOM 642 N N . THR A 1 88 ? -13.250 -17.209 -7.274 1.00 79.44 88 THR A N 1
ATOM 643 C CA . THR A 1 88 ? -12.582 -16.959 -8.569 1.00 79.44 88 THR A CA 1
ATOM 644 C C . THR A 1 88 ? -12.481 -15.461 -8.906 1.00 79.44 88 THR A C 1
ATOM 646 O O . THR A 1 88 ? -11.484 -15.033 -9.478 1.00 79.44 88 THR A O 1
ATOM 649 N N . ARG A 1 89 ? -13.459 -14.640 -8.495 1.00 82.25 89 ARG A N 1
ATOM 650 C CA . ARG A 1 89 ? -13.425 -13.178 -8.694 1.00 82.25 89 ARG A CA 1
ATOM 651 C C . ARG A 1 89 ? -12.376 -12.503 -7.807 1.00 82.25 89 ARG A C 1
ATOM 653 O O . ARG A 1 89 ? -11.645 -11.638 -8.284 1.00 82.25 89 ARG A O 1
ATOM 660 N N . GLU A 1 90 ? -12.257 -12.929 -6.552 1.00 81.94 90 GLU A N 1
ATOM 661 C CA . GLU A 1 90 ? -11.227 -12.446 -5.622 1.00 81.94 90 GLU A CA 1
ATOM 662 C C . GLU A 1 90 ? -9.831 -12.860 -6.089 1.00 81.94 90 GLU A C 1
ATOM 664 O O . GLU A 1 90 ? -8.931 -12.027 -6.131 1.00 81.94 90 GLU A O 1
ATOM 669 N N . SER A 1 91 ? -9.656 -14.103 -6.543 1.00 85.50 91 SER A N 1
ATOM 670 C CA . SER A 1 91 ? -8.373 -14.597 -7.048 1.00 85.50 91 SER A CA 1
ATOM 671 C C . SER A 1 91 ? -7.868 -13.794 -8.250 1.00 85.50 91 SER A C 1
ATOM 673 O O . SER A 1 91 ? -6.699 -13.413 -8.289 1.00 85.50 91 SER A O 1
ATOM 675 N N . PHE A 1 92 ? -8.738 -13.485 -9.219 1.00 87.50 92 PHE A N 1
ATOM 676 C CA . PHE A 1 92 ? -8.366 -12.617 -10.341 1.00 87.50 92 PHE A CA 1
ATOM 677 C C . PHE A 1 92 ? -8.062 -11.188 -9.881 1.00 87.50 92 PHE A C 1
ATOM 679 O O . PHE A 1 92 ? -7.104 -10.588 -10.363 1.00 87.50 92 PHE A O 1
ATOM 686 N N . THR A 1 93 ? -8.820 -10.666 -8.915 1.00 86.94 93 THR A N 1
ATOM 687 C CA . THR A 1 93 ? -8.582 -9.333 -8.341 1.00 86.94 93 THR A CA 1
ATOM 688 C C . THR A 1 93 ? -7.198 -9.257 -7.703 1.00 86.94 93 THR A C 1
ATOM 690 O O . THR A 1 93 ? -6.449 -8.324 -7.978 1.00 86.94 93 THR A O 1
ATOM 693 N N . VAL A 1 94 ? -6.811 -10.280 -6.937 1.00 87.94 94 VAL A N 1
ATOM 694 C CA . VAL A 1 94 ? -5.461 -10.408 -6.374 1.00 87.94 94 VAL A CA 1
ATOM 695 C C . VAL A 1 94 ? -4.409 -10.473 -7.482 1.00 87.94 94 VAL A C 1
ATOM 697 O O . VAL A 1 94 ? -3.400 -9.780 -7.397 1.00 87.94 94 VAL A O 1
ATOM 700 N N . GLY A 1 95 ? -4.642 -11.235 -8.555 1.00 88.00 95 GLY A N 1
ATOM 701 C CA . GLY A 1 95 ? -3.708 -11.314 -9.684 1.00 88.00 95 GLY A CA 1
ATOM 702 C C . GLY A 1 95 ? -3.468 -9.976 -10.392 1.00 88.00 95 GLY A C 1
ATOM 703 O O . GLY A 1 95 ? -2.326 -9.642 -10.721 1.00 88.00 95 GLY A O 1
ATOM 704 N N . PHE A 1 96 ? -4.518 -9.176 -10.574 1.00 88.25 96 PHE A N 1
ATOM 705 C CA . PHE A 1 96 ? -4.395 -7.822 -11.111 1.00 88.25 96 PHE A CA 1
ATOM 706 C C . PHE A 1 96 ? -3.693 -6.883 -10.124 1.00 88.25 96 PHE A C 1
ATOM 708 O O . PHE A 1 96 ? -2.738 -6.217 -10.508 1.00 88.25 96 PHE A O 1
ATOM 715 N N . LEU A 1 97 ? -4.066 -6.900 -8.842 1.00 87.69 97 LEU A N 1
ATOM 716 C CA . LEU A 1 97 ? -3.420 -6.083 -7.806 1.00 87.69 97 LEU A CA 1
ATOM 717 C C . LEU A 1 97 ? -1.922 -6.382 -7.651 1.00 87.69 97 LEU A C 1
ATOM 719 O O . LEU A 1 97 ? -1.136 -5.464 -7.442 1.00 87.69 97 LEU A O 1
ATOM 723 N N . MET A 1 98 ? -1.503 -7.640 -7.811 1.00 87.81 98 MET A N 1
ATOM 724 C CA . MET A 1 98 ? -0.083 -8.025 -7.800 1.00 87.81 98 MET A CA 1
ATOM 725 C C . MET A 1 98 ? 0.678 -7.580 -9.057 1.00 87.81 98 MET A C 1
ATOM 727 O O . MET A 1 98 ? 1.910 -7.565 -9.077 1.00 87.81 98 MET A O 1
ATOM 731 N N . SER A 1 99 ? -0.043 -7.222 -10.121 1.00 85.62 99 SER A N 1
ATOM 732 C CA . SER A 1 99 ? 0.540 -6.683 -11.350 1.00 85.62 99 SER A CA 1
ATOM 733 C C . SER A 1 99 ? 0.754 -5.168 -11.286 1.00 85.62 99 SER A C 1
ATOM 735 O O . SER A 1 99 ? 1.490 -4.645 -12.128 1.00 85.62 99 SER A O 1
ATOM 737 N N . CYS A 1 100 ? 0.189 -4.481 -10.280 1.00 83.94 100 CYS A N 1
ATOM 738 C CA . CYS A 1 100 ? 0.466 -3.075 -10.000 1.00 83.94 100 CYS A CA 1
ATOM 739 C C . CYS A 1 100 ? 1.969 -2.862 -9.832 1.00 83.94 100 CYS A C 1
ATOM 741 O O . CYS A 1 100 ? 2.587 -3.375 -8.897 1.00 83.94 100 CYS A O 1
ATOM 743 N N . LYS A 1 101 ? 2.551 -2.066 -10.726 1.00 85.19 101 LYS A N 1
ATOM 744 C CA . LYS A 1 101 ? 3.934 -1.625 -10.590 1.00 85.19 101 LYS A CA 1
ATOM 745 C C . LYS A 1 101 ? 3.952 -0.319 -9.815 1.00 85.19 101 LYS A C 1
ATOM 747 O O . LYS A 1 101 ? 3.239 0.625 -10.157 1.00 85.19 101 LYS A O 1
ATOM 752 N N . GLY A 1 102 ? 4.733 -0.303 -8.741 1.00 79.56 102 GLY A N 1
ATOM 753 C CA . GLY A 1 102 ? 4.860 0.837 -7.840 1.00 79.56 102 GLY A CA 1
ATOM 754 C C . GLY A 1 102 ? 6.175 1.591 -8.005 1.00 79.56 102 GLY A C 1
ATOM 755 O O . GLY A 1 102 ? 6.995 1.306 -8.878 1.00 79.56 102 GLY A O 1
ATOM 756 N N . LEU A 1 103 ? 6.396 2.522 -7.080 1.00 83.19 103 LEU A N 1
ATOM 757 C CA . LEU A 1 103 ? 7.603 3.345 -6.993 1.00 83.19 103 LEU A CA 1
ATOM 758 C C . LEU A 1 103 ? 8.874 2.481 -6.872 1.00 83.19 103 LEU A C 1
ATOM 760 O O . LEU A 1 103 ? 9.866 2.730 -7.551 1.00 83.19 103 LEU A O 1
ATOM 764 N N . VAL A 1 104 ? 8.822 1.410 -6.073 1.00 85.50 104 VAL A N 1
ATOM 765 C CA . VAL A 1 104 ? 9.963 0.503 -5.844 1.00 85.50 104 VAL A CA 1
ATOM 766 C C . VAL A 1 104 ? 10.489 -0.104 -7.143 1.00 85.50 104 VAL A C 1
ATOM 768 O O . VAL A 1 104 ? 11.698 -0.230 -7.318 1.00 85.50 104 VAL A O 1
ATOM 771 N N . GLU A 1 105 ? 9.605 -0.451 -8.074 1.00 86.69 105 GLU A N 1
ATOM 772 C CA . GLU A 1 105 ? 10.022 -1.064 -9.329 1.00 86.69 105 GLU A CA 1
ATOM 773 C C . GLU A 1 105 ? 10.752 -0.071 -10.231 1.00 86.69 105 GLU A C 1
ATOM 775 O O . GLU A 1 105 ? 11.825 -0.390 -10.737 1.00 86.69 105 GLU A O 1
ATOM 780 N N . LEU A 1 106 ? 10.248 1.161 -10.348 1.00 86.19 106 LEU A N 1
ATOM 781 C CA . LEU A 1 106 ? 10.969 2.223 -11.052 1.00 86.19 106 LEU A CA 1
ATOM 782 C C . LEU A 1 106 ? 12.348 2.480 -10.432 1.00 86.19 106 LEU A C 1
ATOM 784 O O . LEU A 1 106 ? 13.304 2.732 -11.167 1.00 86.19 106 LEU A O 1
ATOM 788 N N . ILE A 1 107 ? 12.492 2.364 -9.104 1.00 86.06 107 ILE A N 1
ATOM 789 C CA . ILE A 1 107 ? 13.804 2.499 -8.453 1.00 86.06 107 ILE A CA 1
ATOM 790 C C . ILE A 1 107 ? 14.734 1.378 -8.909 1.00 86.06 107 ILE A C 1
ATOM 792 O O . ILE A 1 107 ? 15.873 1.645 -9.285 1.00 86.06 107 ILE A O 1
ATOM 796 N N . VAL A 1 108 ? 14.261 0.132 -8.898 1.00 86.75 108 VAL A N 1
ATOM 797 C CA . VAL A 1 108 ? 15.061 -1.022 -9.328 1.00 86.75 108 VAL A CA 1
ATOM 798 C C . VAL A 1 108 ? 15.452 -0.904 -10.802 1.00 86.75 108 VAL A C 1
ATOM 800 O O . VAL A 1 108 ? 16.603 -1.174 -11.135 1.00 86.75 108 VAL A O 1
ATOM 803 N N . LEU A 1 109 ? 14.545 -0.444 -11.668 1.00 88.50 109 LEU A N 1
ATOM 804 C CA . LEU A 1 109 ? 14.832 -0.204 -13.084 1.00 88.50 109 LEU A CA 1
ATOM 805 C C . LEU A 1 109 ? 15.913 0.865 -13.273 1.00 88.50 109 LEU A C 1
ATOM 807 O O . LEU A 1 109 ? 16.847 0.636 -14.035 1.00 88.50 109 LEU A O 1
ATOM 811 N N . ASN A 1 110 ? 15.820 1.999 -12.567 1.00 87.06 110 ASN A N 1
ATOM 812 C CA . ASN A 1 110 ? 16.836 3.056 -12.637 1.00 87.06 110 ASN A CA 1
ATOM 813 C C . ASN A 1 110 ? 18.202 2.551 -12.155 1.00 87.06 110 ASN A C 1
ATOM 815 O O . ASN A 1 110 ? 19.204 2.785 -12.816 1.00 87.06 110 ASN A O 1
ATOM 819 N N . ILE A 1 111 ? 18.244 1.804 -11.046 1.00 87.44 111 ILE A N 1
ATOM 820 C CA . ILE A 1 111 ? 19.493 1.213 -10.542 1.00 87.44 111 ILE A CA 1
ATOM 821 C C . ILE A 1 111 ? 20.063 0.203 -11.546 1.00 87.44 111 ILE A C 1
ATOM 823 O O . ILE A 1 111 ? 21.272 0.159 -11.744 1.00 87.44 111 ILE A O 1
ATOM 827 N N . GLY A 1 112 ? 19.216 -0.621 -12.167 1.00 87.19 112 GLY A N 1
ATOM 828 C CA . GLY A 1 112 ? 19.646 -1.611 -13.155 1.00 87.19 112 GLY A CA 1
ATOM 829 C C . GLY A 1 112 ? 20.156 -0.984 -14.456 1.00 87.19 112 GLY A C 1
ATOM 830 O O . GLY A 1 112 ? 21.093 -1.507 -15.058 1.00 87.19 112 GLY A O 1
ATOM 831 N N . HIS A 1 113 ? 19.568 0.140 -14.866 1.00 87.69 113 HIS A N 1
ATOM 832 C CA . HIS A 1 113 ? 20.030 0.946 -15.995 1.00 87.69 113 HIS A CA 1
ATOM 833 C C . HIS A 1 113 ? 21.366 1.632 -15.686 1.00 87.69 113 HIS A C 1
ATOM 835 O O . HIS A 1 113 ? 22.327 1.441 -16.425 1.00 87.69 113 HIS A O 1
ATOM 841 N N . ASP A 1 114 ? 21.478 2.295 -14.530 1.00 85.94 114 ASP A N 1
ATOM 842 C CA . ASP A 1 114 ? 22.723 2.934 -14.081 1.00 85.94 114 ASP A CA 1
ATOM 843 C C . ASP A 1 114 ? 23.858 1.900 -13.865 1.00 85.94 114 ASP A C 1
ATOM 845 O O . ASP A 1 114 ? 25.036 2.214 -14.027 1.00 85.94 114 ASP A O 1
ATOM 849 N N . ALA A 1 115 ? 23.523 0.645 -13.537 1.00 87.06 115 ALA A N 1
ATOM 850 C CA . ALA A 1 115 ? 24.472 -0.468 -13.427 1.00 87.06 115 ALA A CA 1
ATOM 851 C C . ALA A 1 115 ? 24.874 -1.092 -14.782 1.00 87.06 115 ALA A C 1
ATOM 853 O O . ALA A 1 115 ? 25.662 -2.037 -14.803 1.00 87.06 115 ALA A O 1
ATOM 854 N N . GLY A 1 116 ? 24.321 -0.614 -15.901 1.00 85.81 116 GLY A N 1
ATOM 855 C CA . GLY A 1 116 ? 24.593 -1.128 -17.247 1.00 85.81 116 GLY A CA 1
ATOM 856 C C . GLY A 1 116 ? 23.986 -2.505 -17.543 1.00 85.81 116 GLY A C 1
ATOM 857 O O . GLY A 1 116 ? 24.319 -3.115 -18.556 1.00 85.81 116 GLY A O 1
ATOM 858 N N . VAL A 1 117 ? 23.101 -3.013 -16.678 1.00 90.19 117 VAL A N 1
ATOM 859 C CA . VAL A 1 117 ? 22.418 -4.305 -16.873 1.00 90.19 117 VAL A CA 1
ATOM 860 C C . VAL A 1 117 ? 21.275 -4.169 -17.881 1.00 90.19 117 VAL A C 1
ATOM 862 O O . VAL A 1 117 ? 20.994 -5.102 -18.633 1.00 90.19 117 VAL A O 1
ATOM 865 N N . LEU A 1 118 ? 20.613 -3.008 -17.908 1.00 86.88 118 LEU A N 1
ATOM 866 C CA . LEU A 1 118 ? 19.570 -2.685 -18.879 1.00 86.88 118 LEU A CA 1
ATOM 867 C C . LEU A 1 118 ? 20.081 -1.682 -19.910 1.00 86.88 118 LEU A C 1
ATOM 869 O O . LEU A 1 118 ? 20.552 -0.608 -19.555 1.00 86.88 118 LEU A O 1
ATOM 873 N N . ASN A 1 119 ? 19.905 -2.011 -21.188 1.00 87.25 119 ASN A N 1
ATOM 874 C CA . ASN A 1 119 ? 20.082 -1.060 -22.283 1.00 87.25 119 ASN A CA 1
ATOM 875 C C . ASN A 1 119 ? 18.942 -0.017 -22.269 1.00 87.25 119 ASN A C 1
ATOM 877 O O . ASN A 1 119 ? 17.827 -0.348 -21.855 1.00 87.25 119 ASN A O 1
ATOM 881 N N . ASP A 1 120 ? 19.191 1.197 -22.769 1.00 86.81 120 ASP A N 1
ATOM 882 C CA . ASP A 1 120 ? 18.233 2.313 -22.842 1.00 86.81 120 ASP A CA 1
ATOM 883 C C . ASP A 1 120 ? 16.884 1.868 -23.421 1.00 86.81 120 ASP A C 1
ATOM 885 O O . ASP A 1 120 ? 15.819 2.142 -22.870 1.00 86.81 120 ASP A O 1
ATOM 889 N N . GLN A 1 121 ? 16.923 1.082 -24.498 1.00 87.00 121 GLN A N 1
ATOM 890 C CA . GLN A 1 121 ? 15.721 0.574 -25.149 1.00 87.00 121 GLN A CA 1
ATOM 891 C C . GLN A 1 121 ? 14.907 -0.369 -24.245 1.00 87.00 121 GLN A C 1
ATOM 893 O O . GLN A 1 121 ? 13.685 -0.256 -24.167 1.00 87.00 121 GLN A O 1
ATOM 898 N N . VAL A 1 122 ? 15.567 -1.289 -23.533 1.00 87.69 122 VAL A N 1
ATOM 899 C CA . VAL A 1 122 ? 14.895 -2.249 -22.637 1.00 87.69 122 VAL A CA 1
ATOM 900 C C . VAL A 1 122 ? 14.361 -1.536 -21.397 1.00 87.69 122 VAL A C 1
ATOM 902 O O . VAL A 1 122 ? 13.263 -1.849 -20.938 1.00 87.69 122 VAL A O 1
ATOM 905 N N . PHE A 1 123 ? 15.099 -0.547 -20.890 1.00 88.25 123 PHE A N 1
ATOM 906 C CA . PHE A 1 123 ? 14.649 0.311 -19.801 1.00 88.25 123 PHE A CA 1
ATOM 907 C C . PHE A 1 123 ? 13.325 0.995 -20.159 1.00 88.25 123 PHE A C 1
ATOM 909 O O . PHE A 1 123 ? 12.348 0.845 -19.425 1.00 88.25 123 PHE A O 1
ATOM 916 N N . VAL A 1 124 ? 13.242 1.651 -21.322 1.00 88.69 124 VAL A N 1
ATOM 917 C CA . VAL A 1 124 ? 12.009 2.338 -21.735 1.00 88.69 124 VAL A CA 1
ATOM 918 C C . VAL A 1 124 ? 10.862 1.349 -21.969 1.00 88.69 124 VAL A C 1
ATOM 920 O O . VAL A 1 124 ? 9.747 1.612 -21.523 1.00 88.69 124 VAL A O 1
ATOM 923 N N . ILE A 1 125 ? 11.113 0.179 -22.573 1.00 89.88 125 ILE A N 1
ATOM 924 C CA . ILE A 1 125 ? 10.091 -0.876 -22.728 1.00 89.88 125 ILE A CA 1
ATOM 925 C C . ILE A 1 125 ? 9.517 -1.296 -21.364 1.00 89.88 125 ILE A C 1
ATOM 927 O O . ILE A 1 125 ? 8.299 -1.400 -21.209 1.00 89.88 125 ILE A O 1
ATOM 931 N N . MET A 1 126 ? 10.376 -1.513 -20.364 1.00 88.94 126 MET A N 1
ATOM 932 C CA . MET A 1 126 ? 9.964 -1.930 -19.020 1.00 88.94 126 MET A CA 1
ATOM 933 C C . MET A 1 126 ? 9.204 -0.822 -18.276 1.00 88.94 126 MET A C 1
ATOM 935 O O . MET A 1 126 ? 8.203 -1.115 -17.618 1.00 88.94 126 MET A O 1
ATOM 939 N N . VAL A 1 127 ? 9.619 0.444 -18.421 1.00 88.56 127 VAL A N 1
ATOM 940 C CA . VAL A 1 127 ? 8.908 1.607 -17.859 1.00 88.56 127 VAL A CA 1
ATOM 941 C C . VAL A 1 127 ? 7.524 1.765 -18.496 1.00 88.56 127 VAL A C 1
ATOM 943 O O . VAL A 1 127 ? 6.531 1.884 -17.779 1.00 88.56 127 VAL A O 1
ATOM 946 N N . VAL A 1 128 ? 7.422 1.709 -19.829 1.00 89.19 128 VAL A N 1
ATOM 947 C CA . VAL A 1 128 ? 6.137 1.810 -20.545 1.00 89.19 128 VAL A CA 1
ATOM 948 C C . VAL A 1 128 ? 5.209 0.666 -20.148 1.00 89.19 128 VAL A C 1
ATOM 950 O O . VAL A 1 128 ? 4.049 0.901 -19.811 1.00 89.19 128 VAL A O 1
ATOM 953 N N . MET A 1 129 ? 5.720 -0.566 -20.106 1.00 90.00 129 MET A N 1
ATOM 954 C CA . MET A 1 129 ? 4.949 -1.720 -19.650 1.00 90.00 129 MET A CA 1
ATOM 955 C C . MET A 1 129 ? 4.430 -1.531 -18.218 1.00 90.00 129 MET A C 1
ATOM 957 O O . MET A 1 129 ? 3.284 -1.888 -17.930 1.00 90.00 129 MET A O 1
ATOM 961 N N . ALA A 1 130 ? 5.229 -0.933 -17.330 1.00 89.19 130 ALA A N 1
ATOM 962 C CA . ALA A 1 130 ? 4.816 -0.631 -15.967 1.00 89.19 130 ALA A CA 1
ATOM 963 C C . ALA A 1 130 ? 3.690 0.381 -15.874 1.00 89.19 130 ALA A C 1
ATOM 965 O O . ALA A 1 130 ? 2.687 0.111 -15.212 1.00 89.19 130 ALA A O 1
ATOM 966 N N . LEU A 1 131 ? 3.819 1.499 -16.579 1.00 88.69 131 LEU A N 1
ATOM 967 C CA . LEU A 1 131 ? 2.797 2.536 -16.597 1.00 88.69 131 LEU A CA 1
ATOM 968 C C . LEU A 1 131 ? 1.483 2.014 -17.184 1.00 88.69 131 LEU A C 1
ATOM 970 O O . LEU A 1 131 ? 0.428 2.200 -16.579 1.00 88.69 131 LEU A O 1
ATOM 974 N N . VAL A 1 132 ? 1.547 1.297 -18.311 1.00 89.50 132 VAL A N 1
ATOM 975 C CA . VAL A 1 132 ? 0.359 0.729 -18.966 1.00 89.50 132 VAL A CA 1
ATOM 976 C C . VAL A 1 132 ? -0.331 -0.289 -18.062 1.00 89.50 132 VAL A C 1
ATOM 978 O O . VAL A 1 132 ? -1.547 -0.233 -17.893 1.00 89.50 132 VAL A O 1
ATOM 981 N N . THR A 1 133 ? 0.425 -1.191 -17.431 1.00 89.06 133 THR A N 1
ATOM 982 C CA . THR A 1 133 ? -0.160 -2.219 -16.556 1.00 89.06 133 THR A CA 1
ATOM 983 C C . THR A 1 133 ? -0.800 -1.597 -15.317 1.00 89.06 133 THR A C 1
ATOM 985 O O . THR A 1 133 ? -1.908 -1.982 -14.949 1.00 89.06 133 THR A O 1
ATOM 988 N N . THR A 1 134 ? -0.159 -0.608 -14.690 1.00 89.31 134 THR A N 1
ATOM 989 C CA . THR A 1 134 ? -0.717 0.082 -13.518 1.00 89.31 134 THR A CA 1
ATOM 990 C C . THR A 1 134 ? -1.976 0.868 -13.883 1.00 89.31 134 THR A C 1
ATOM 992 O O . THR A 1 134 ? -2.990 0.737 -13.200 1.00 89.31 134 THR A O 1
ATOM 995 N N . PHE A 1 135 ? -1.960 1.599 -15.002 1.00 89.44 135 PHE A N 1
ATOM 996 C CA . PHE A 1 135 ? -3.131 2.337 -15.478 1.00 89.44 135 PHE A CA 1
ATOM 997 C C . PHE A 1 135 ? -4.294 1.412 -15.857 1.00 89.44 135 PHE A C 1
ATOM 999 O O . PHE A 1 135 ? -5.445 1.733 -15.587 1.00 89.44 135 PHE A O 1
ATOM 1006 N N . MET A 1 136 ? -4.006 0.243 -16.437 1.00 89.38 136 MET A N 1
ATOM 1007 C CA . MET A 1 136 ? -5.016 -0.764 -16.770 1.00 89.38 136 MET A CA 1
ATOM 1008 C C . MET A 1 136 ? -5.560 -1.478 -15.525 1.00 89.38 136 MET A C 1
ATOM 1010 O O . MET A 1 136 ? -6.729 -1.856 -15.488 1.00 89.38 136 MET A O 1
ATOM 1014 N N . THR A 1 137 ? -4.739 -1.656 -14.490 1.00 88.69 137 THR A N 1
ATOM 1015 C CA . THR A 1 137 ? -5.128 -2.409 -13.293 1.00 88.69 137 THR A CA 1
ATOM 1016 C C . THR A 1 137 ? -6.243 -1.716 -12.513 1.00 88.69 137 THR A C 1
ATOM 1018 O O . THR A 1 137 ? -7.209 -2.377 -12.143 1.00 88.69 137 THR A O 1
ATOM 1021 N N . THR A 1 138 ? -6.172 -0.398 -12.302 1.00 88.69 138 THR A N 1
ATOM 1022 C CA . THR A 1 138 ? -7.193 0.351 -11.547 1.00 88.69 138 THR A CA 1
ATOM 1023 C C . THR A 1 138 ? -8.623 0.161 -12.085 1.00 88.69 138 THR A C 1
ATOM 1025 O O . THR A 1 138 ? -9.478 -0.285 -11.316 1.00 88.69 138 THR A O 1
ATOM 1028 N N . PRO A 1 139 ? -8.928 0.419 -13.375 1.00 88.81 139 PRO A N 1
ATOM 1029 C CA . PRO A 1 139 ? -10.279 0.235 -13.902 1.00 88.81 139 PRO A CA 1
ATOM 1030 C C . PRO A 1 139 ? -10.702 -1.239 -13.933 1.00 88.81 139 PRO A C 1
ATOM 1032 O O . PRO A 1 139 ? -11.862 -1.545 -13.656 1.00 88.81 139 PRO A O 1
ATOM 1035 N N . VAL A 1 140 ? -9.779 -2.167 -14.217 1.00 87.44 140 VAL A N 1
ATOM 1036 C CA . VAL A 1 140 ? -10.086 -3.606 -14.251 1.00 87.44 140 VAL A CA 1
ATOM 1037 C C . VAL A 1 140 ? -10.449 -4.130 -12.863 1.00 87.44 140 VAL A C 1
ATOM 1039 O O . VAL A 1 140 ? -11.433 -4.851 -12.723 1.00 87.44 140 VAL A O 1
ATOM 1042 N N . VAL A 1 141 ? -9.706 -3.737 -11.827 1.00 87.06 141 VAL A N 1
ATOM 1043 C CA . VAL A 1 141 ? -9.995 -4.114 -10.437 1.00 87.06 141 VAL A CA 1
ATOM 1044 C C . VAL A 1 141 ? -11.327 -3.526 -9.979 1.00 87.06 141 VAL A C 1
ATOM 1046 O O . VAL A 1 141 ? -12.125 -4.247 -9.384 1.00 87.06 141 VAL A O 1
ATOM 1049 N N . MET A 1 142 ? -11.612 -2.260 -10.302 1.00 84.75 142 MET A N 1
ATOM 1050 C CA . MET A 1 142 ? -12.903 -1.641 -9.972 1.00 84.75 142 MET A CA 1
ATOM 1051 C C . MET A 1 142 ? -14.086 -2.365 -10.627 1.00 84.75 142 MET A C 1
ATOM 1053 O O . MET A 1 142 ? -15.139 -2.509 -10.007 1.00 84.75 142 MET A O 1
ATOM 1057 N N . TRP A 1 143 ? -13.919 -2.842 -11.862 1.00 85.44 143 TRP A N 1
ATOM 1058 C CA . TRP A 1 143 ? -14.954 -3.600 -12.565 1.00 85.44 143 TRP A CA 1
ATOM 1059 C C . TRP A 1 143 ? -15.113 -5.030 -12.029 1.00 85.44 143 TRP A C 1
ATOM 1061 O O . TRP A 1 143 ? -16.230 -5.524 -11.865 1.00 85.44 143 TRP A O 1
ATOM 1071 N N . LEU A 1 144 ? -13.998 -5.699 -11.736 1.00 82.44 144 LEU A N 1
ATOM 1072 C CA . LEU A 1 144 ? -13.982 -7.082 -11.271 1.00 82.44 144 LEU A CA 1
ATOM 1073 C C . LEU A 1 144 ? -14.456 -7.220 -9.815 1.00 82.44 144 LEU A C 1
ATOM 1075 O O . LEU A 1 144 ? -15.087 -8.226 -9.470 1.00 82.44 144 LEU A O 1
ATOM 1079 N N . TYR A 1 145 ? -14.184 -6.205 -8.989 1.00 78.19 145 TYR A N 1
ATOM 1080 C CA . TYR A 1 145 ? -14.449 -6.190 -7.552 1.00 78.19 145 TYR A CA 1
ATOM 1081 C C . TYR A 1 145 ? -15.243 -4.942 -7.113 1.00 78.19 145 TYR A C 1
ATOM 1083 O O . TYR A 1 145 ? -14.717 -4.076 -6.404 1.00 78.19 145 TYR A O 1
ATOM 1091 N N . PRO A 1 146 ? -16.524 -4.830 -7.522 1.00 77.88 146 PRO A N 1
ATOM 1092 C CA . PRO A 1 146 ? -17.354 -3.665 -7.231 1.00 77.88 146 PRO A CA 1
ATOM 1093 C C . PRO A 1 146 ? -17.623 -3.504 -5.728 1.00 77.88 146 PRO A C 1
ATOM 1095 O O . PRO A 1 146 ? -17.732 -4.485 -4.987 1.00 77.88 146 PRO A O 1
ATOM 1098 N N . GLU A 1 147 ? -17.820 -2.260 -5.280 1.00 66.38 147 GLU A N 1
ATOM 1099 C CA . GLU A 1 147 ? -18.040 -1.921 -3.863 1.00 66.38 147 GLU A CA 1
ATOM 1100 C C . GLU A 1 147 ? -19.200 -2.680 -3.202 1.00 66.38 147 GLU A C 1
ATOM 1102 O O . GLU A 1 147 ? -19.175 -2.943 -1.998 1.00 66.38 147 GLU A O 1
ATOM 1107 N N . SER A 1 148 ? -20.224 -3.054 -3.970 1.00 62.28 148 SER A N 1
ATOM 1108 C CA . SER A 1 148 ? -21.348 -3.849 -3.467 1.00 62.28 148 SER A CA 1
ATOM 1109 C C . SER A 1 148 ? -20.904 -5.233 -2.984 1.00 62.28 148 SER A C 1
ATOM 1111 O O . SER A 1 148 ? -21.445 -5.737 -2.003 1.00 62.28 148 SER A O 1
ATOM 1113 N N . TYR A 1 149 ? -19.899 -5.831 -3.634 1.00 67.31 149 TYR A N 1
ATOM 1114 C CA . TYR A 1 149 ? -19.347 -7.123 -3.230 1.00 67.31 149 TYR A CA 1
ATOM 1115 C C . TYR A 1 149 ? -18.424 -6.976 -2.014 1.00 67.31 149 TYR A C 1
ATOM 1117 O O . TYR A 1 149 ? -18.522 -7.781 -1.096 1.00 67.31 149 TYR A O 1
ATOM 1125 N N . GLN A 1 150 ? -17.628 -5.898 -1.944 1.00 66.44 150 GLN A N 1
ATOM 1126 C CA . GLN A 1 150 ? -16.794 -5.564 -0.775 1.00 66.44 150 GLN A CA 1
ATOM 1127 C C . GLN A 1 150 ? -17.615 -5.409 0.510 1.00 66.44 150 GLN A C 1
ATOM 1129 O O . GLN A 1 150 ? -17.253 -5.924 1.565 1.00 66.44 150 GLN A O 1
ATOM 1134 N N . LYS A 1 151 ? -18.754 -4.712 0.420 1.00 61.12 151 LYS A N 1
ATOM 1135 C CA . LYS A 1 151 ? -19.662 -4.513 1.558 1.00 61.12 151 LYS A CA 1
ATOM 1136 C C . LYS A 1 151 ? -20.350 -5.819 1.963 1.00 61.12 151 LYS A C 1
ATOM 1138 O O . LYS A 1 151 ? -20.562 -6.042 3.150 1.00 61.12 151 LYS A O 1
ATOM 1143 N N . ALA A 1 152 ? -20.664 -6.691 1.004 1.00 62.44 152 ALA A N 1
ATOM 1144 C CA . ALA A 1 152 ? -21.285 -7.987 1.272 1.00 62.44 152 ALA A CA 1
ATOM 1145 C C . ALA A 1 152 ? -20.328 -8.985 1.951 1.00 62.44 152 ALA A C 1
ATOM 1147 O O . ALA A 1 152 ? -20.748 -9.701 2.860 1.00 62.44 152 ALA A O 1
ATOM 1148 N N . THR A 1 153 ? -19.049 -9.027 1.559 1.00 62.09 153 THR A N 1
ATOM 1149 C CA . THR A 1 153 ? -18.035 -9.861 2.229 1.00 62.09 153 THR A CA 1
ATOM 1150 C C . THR A 1 153 ? -17.674 -9.328 3.613 1.00 62.09 153 THR A C 1
ATOM 1152 O O . THR A 1 153 ? -17.597 -10.119 4.551 1.00 62.09 153 THR A O 1
ATOM 1155 N N . ALA A 1 154 ? -17.568 -8.005 3.785 1.00 60.97 154 ALA A N 1
ATOM 1156 C CA . ALA A 1 154 ? -17.386 -7.393 5.103 1.00 60.97 154 ALA A CA 1
ATOM 1157 C C . ALA A 1 154 ? -18.565 -7.693 6.052 1.00 60.97 154 ALA A C 1
ATOM 1159 O O . ALA A 1 154 ? -18.349 -8.124 7.181 1.00 60.97 154 ALA A O 1
ATOM 1160 N N . MET A 1 155 ? -19.813 -7.563 5.577 1.00 56.22 155 MET A N 1
ATOM 1161 C CA . MET A 1 155 ? -21.005 -7.885 6.378 1.00 56.22 155 MET A CA 1
ATOM 1162 C C . MET A 1 155 ? -21.107 -9.371 6.746 1.00 56.22 155 MET A C 1
ATOM 1164 O O . MET A 1 155 ? -21.590 -9.691 7.830 1.00 56.22 155 MET A O 1
ATOM 1168 N N . ARG A 1 156 ? -20.653 -10.290 5.881 1.00 58.16 156 ARG A N 1
ATOM 1169 C CA . ARG A 1 156 ? -20.582 -11.724 6.215 1.00 58.16 156 ARG A CA 1
ATOM 1170 C C . ARG A 1 156 ? -19.608 -11.995 7.362 1.00 58.16 156 ARG A C 1
ATOM 1172 O O . ARG A 1 156 ? -19.975 -12.710 8.285 1.00 58.16 156 ARG A O 1
ATOM 1179 N N . SER A 1 157 ? -18.429 -11.374 7.338 1.00 54.53 157 SER A N 1
ATOM 1180 C CA . SER A 1 157 ? -17.444 -11.508 8.419 1.00 54.53 157 SER A CA 1
ATOM 1181 C C . SER A 1 157 ? -17.944 -10.913 9.742 1.00 54.53 157 SER A C 1
ATOM 1183 O O . SER A 1 157 ? -17.717 -11.498 10.797 1.00 54.53 157 SER A O 1
ATOM 1185 N N . ASP A 1 158 ? -18.664 -9.787 9.694 1.00 55.31 158 ASP A N 1
ATOM 1186 C CA . ASP A 1 158 ? -19.296 -9.186 10.878 1.00 55.31 158 ASP A CA 1
ATOM 1187 C C . ASP A 1 158 ? -20.440 -10.043 11.431 1.00 55.31 158 ASP A C 1
ATOM 1189 O O . ASP A 1 158 ? -20.614 -10.133 12.642 1.00 55.31 158 ASP A O 1
ATOM 1193 N N . THR A 1 159 ? -21.215 -10.704 10.565 1.00 56.97 159 THR A N 1
ATOM 1194 C CA . THR A 1 159 ? -22.324 -11.573 10.993 1.00 56.97 159 THR A CA 1
ATOM 1195 C C . THR A 1 159 ? -21.810 -12.820 11.713 1.00 56.97 159 THR A C 1
ATOM 1197 O O . THR A 1 159 ? -22.393 -13.213 12.725 1.00 56.97 159 THR A O 1
ATOM 1200 N N . ASP A 1 160 ? -20.700 -13.404 11.251 1.00 52.31 160 ASP A N 1
ATOM 1201 C CA . ASP A 1 160 ? -20.061 -14.537 11.927 1.00 52.31 160 ASP A CA 1
ATOM 1202 C C . ASP A 1 160 ? -19.504 -14.116 13.294 1.00 52.31 160 ASP A C 1
ATOM 1204 O O . ASP A 1 160 ? -19.817 -14.753 14.301 1.00 52.31 160 ASP A O 1
ATOM 1208 N N . ASN A 1 161 ? -18.803 -12.980 13.380 1.00 51.47 161 ASN A N 1
ATOM 1209 C CA . ASN A 1 161 ? -18.318 -12.439 14.656 1.00 51.47 161 ASN A CA 1
ATOM 1210 C C . ASN A 1 161 ? -19.463 -12.077 15.620 1.00 51.47 161 ASN A C 1
ATOM 1212 O O . ASN A 1 161 ? -19.387 -12.359 16.817 1.00 51.47 161 ASN A O 1
ATOM 1216 N N . LEU A 1 162 ? -20.558 -11.510 15.103 1.00 53.94 162 LEU A N 1
ATOM 1217 C CA . LEU A 1 162 ? -21.759 -11.195 15.875 1.00 53.94 162 LEU A CA 1
ATOM 1218 C C . LEU A 1 162 ? -22.464 -12.463 16.370 1.00 53.94 162 LEU A C 1
ATOM 1220 O O . LEU A 1 162 ? -23.001 -12.461 17.474 1.00 53.94 162 LEU A O 1
ATOM 1224 N N . SER A 1 163 ? -22.468 -13.548 15.590 1.00 54.09 163 SER A N 1
ATOM 1225 C CA . SER A 1 163 ? -23.052 -14.830 16.003 1.00 54.09 163 SER A CA 1
ATOM 1226 C C . SER A 1 163 ? -22.251 -15.486 17.134 1.00 54.09 163 SER A C 1
ATOM 1228 O O . SER A 1 163 ? -22.842 -15.904 18.129 1.00 54.09 163 SER A O 1
ATOM 1230 N N . VAL A 1 164 ? -20.916 -15.432 17.064 1.00 53.34 164 VAL A N 1
ATOM 1231 C CA . VAL A 1 164 ? -20.013 -15.890 18.132 1.00 53.34 164 VAL A CA 1
ATOM 1232 C C . VAL A 1 164 ? -20.181 -15.030 19.391 1.00 53.34 164 VAL A C 1
ATOM 1234 O O . VAL A 1 164 ? -20.328 -15.560 20.492 1.00 53.34 164 VAL A O 1
ATOM 1237 N N . ALA A 1 165 ? -20.270 -13.703 19.250 1.00 50.88 165 ALA A N 1
ATOM 1238 C CA . ALA A 1 165 ? -20.561 -12.792 20.362 1.00 50.88 165 ALA A CA 1
ATOM 1239 C C . ALA A 1 165 ? -21.968 -13.012 20.961 1.00 50.88 165 ALA A C 1
ATOM 1241 O O . ALA A 1 165 ? -22.188 -12.849 22.167 1.00 50.88 165 ALA A O 1
ATOM 1242 N N . LYS A 1 166 ? -22.938 -13.427 20.139 1.00 49.31 166 LYS A N 1
ATOM 1243 C CA . LYS A 1 166 ? -24.304 -13.751 20.568 1.00 49.31 166 LYS A CA 1
ATOM 1244 C C . LYS A 1 166 ? -24.374 -15.072 21.332 1.00 49.31 166 LYS A C 1
ATOM 1246 O O . LYS A 1 166 ? -25.129 -15.170 22.296 1.00 49.31 166 LYS A O 1
ATOM 1251 N N . ASP A 1 167 ? -23.562 -16.058 20.969 1.00 49.00 167 ASP A N 1
ATOM 1252 C CA . ASP A 1 167 ? -23.468 -17.312 21.719 1.00 49.00 167 ASP A CA 1
ATOM 1253 C C . ASP A 1 167 ? -22.705 -17.134 23.042 1.00 49.00 167 ASP A C 1
ATOM 1255 O O . ASP A 1 167 ? -23.117 -17.686 24.062 1.00 49.00 167 ASP A O 1
ATOM 1259 N N . ILE A 1 168 ? -21.697 -16.255 23.087 1.00 48.19 168 ILE A N 1
ATOM 1260 C CA . ILE A 1 168 ? -21.020 -15.862 24.338 1.00 48.19 168 ILE A CA 1
ATOM 1261 C C . ILE A 1 168 ? -21.969 -15.072 25.263 1.00 48.19 168 ILE A C 1
ATOM 1263 O O . ILE A 1 168 ? -22.019 -15.317 26.469 1.00 48.19 168 ILE A O 1
ATOM 1267 N N . SER A 1 169 ? -22.791 -14.167 24.724 1.00 48.66 169 SER A N 1
ATOM 1268 C CA . SER A 1 169 ? -23.769 -13.407 25.528 1.00 48.66 169 SER A CA 1
ATOM 1269 C C . SER A 1 169 ? -24.986 -14.236 25.971 1.00 48.66 169 SER A C 1
ATOM 1271 O O . SER A 1 169 ? -25.569 -13.966 27.025 1.00 48.66 169 SER A O 1
ATOM 1273 N N . ARG A 1 170 ? -25.336 -15.309 25.250 1.00 47.44 170 ARG A N 1
ATOM 1274 C CA . ARG A 1 170 ? -26.327 -16.311 25.693 1.00 47.44 170 ARG A CA 1
ATOM 1275 C C . ARG A 1 170 ? -25.869 -17.136 26.894 1.00 47.44 170 ARG A C 1
ATOM 1277 O O . ARG A 1 170 ? -26.711 -17.599 27.659 1.00 47.44 170 ARG A O 1
ATOM 1284 N N . ILE A 1 171 ? -24.560 -17.282 27.095 1.00 47.00 171 ILE A N 1
ATOM 1285 C CA . ILE A 1 171 ? -24.002 -17.920 28.295 1.00 47.00 171 ILE A CA 1
ATOM 1286 C C . ILE A 1 171 ? -24.087 -16.967 29.503 1.00 47.00 171 ILE A C 1
ATOM 1288 O O . ILE A 1 171 ? -24.399 -17.416 30.604 1.00 47.00 171 ILE A O 1
ATOM 1292 N N . ASN A 1 172 ? -23.926 -15.652 29.298 1.00 41.41 172 ASN A N 1
ATOM 1293 C CA . ASN A 1 172 ? -24.020 -14.645 30.369 1.00 41.41 172 ASN A CA 1
ATOM 1294 C C . ASN A 1 172 ? -25.455 -14.242 30.757 1.00 41.41 172 ASN A C 1
ATOM 1296 O O . ASN A 1 172 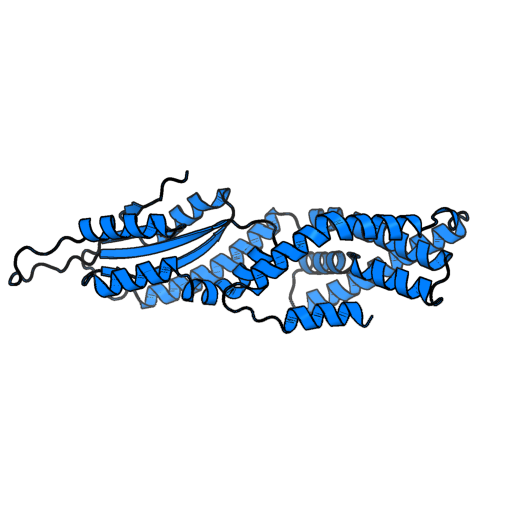? -25.682 -13.797 31.877 1.00 41.41 172 ASN A O 1
ATOM 1300 N N . SER A 1 173 ? -26.448 -14.422 29.883 1.00 43.53 173 SER A N 1
ATOM 1301 C CA . SER A 1 173 ? -27.842 -13.986 30.117 1.00 43.53 173 SER A CA 1
ATOM 1302 C C . SER A 1 173 ? -28.686 -14.943 30.975 1.00 43.53 173 SER A C 1
ATOM 1304 O O . SER A 1 173 ? -29.910 -14.837 31.017 1.00 43.53 173 SER A O 1
ATOM 1306 N N . ARG A 1 174 ? -28.046 -15.862 31.708 1.00 36.31 174 ARG A N 1
ATOM 1307 C CA . ARG A 1 174 ? -28.699 -16.694 32.735 1.00 36.31 174 ARG A CA 1
ATOM 1308 C C . ARG A 1 174 ? -28.614 -16.130 34.158 1.00 36.31 174 ARG A C 1
ATOM 1310 O O . ARG A 1 174 ? -28.968 -16.844 35.091 1.00 36.31 174 ARG A O 1
ATOM 1317 N N . MET A 1 175 ? -28.198 -14.876 34.341 1.00 36.62 175 MET A N 1
ATOM 1318 C CA . MET A 1 175 ? -28.189 -14.229 35.656 1.00 36.62 175 MET A CA 1
ATOM 1319 C C . MET A 1 175 ? -29.075 -12.977 35.698 1.00 36.62 175 MET A C 1
ATOM 1321 O O . MET A 1 175 ? -28.775 -11.963 35.082 1.00 36.62 175 MET A O 1
ATOM 1325 N N . ASP A 1 176 ? -30.179 -13.155 36.426 1.00 37.62 176 ASP A N 1
ATOM 1326 C CA . ASP A 1 176 ? -31.044 -12.225 37.157 1.00 37.62 176 ASP A CA 1
ATOM 1327 C C . ASP A 1 176 ? -31.480 -10.874 36.561 1.00 37.62 176 ASP A C 1
ATOM 1329 O O . ASP A 1 176 ? -30.717 -9.932 36.369 1.00 37.62 176 ASP A O 1
ATOM 1333 N N . PHE A 1 177 ? -32.808 -10.750 36.449 1.00 41.09 177 PHE A N 1
ATOM 1334 C CA . PHE A 1 177 ? -33.543 -9.492 36.368 1.00 41.09 177 PHE A CA 1
ATOM 1335 C C . PHE A 1 177 ? -33.478 -8.752 37.717 1.00 41.09 177 PHE A C 1
ATOM 1337 O O . PHE A 1 177 ? -34.273 -8.998 38.625 1.00 41.09 177 PHE A O 1
ATOM 1344 N N . GLY A 1 178 ? -32.559 -7.794 37.815 1.00 44.47 178 GLY A N 1
ATOM 1345 C CA . GLY A 1 178 ? -32.642 -6.640 38.710 1.00 44.47 178 GLY A CA 1
ATOM 1346 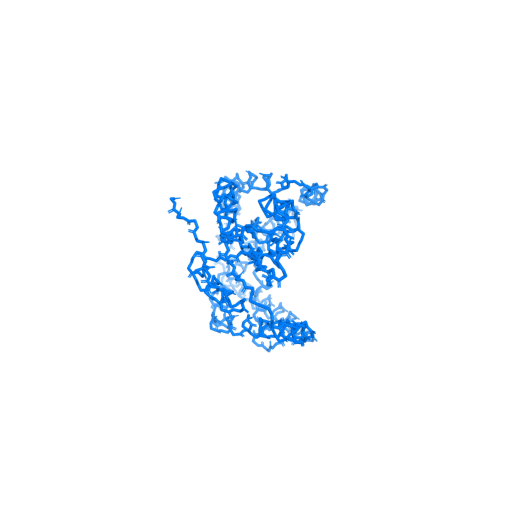C C . GLY A 1 178 ? -32.729 -5.364 37.869 1.00 44.47 178 GLY A C 1
ATOM 1347 O O . GLY A 1 178 ? -32.189 -5.322 36.770 1.00 44.47 178 GLY A O 1
ATOM 1348 N N . GLN A 1 179 ? -33.443 -4.336 38.329 1.00 57.28 179 GLN A N 1
ATOM 1349 C CA . GLN A 1 179 ? -33.572 -3.059 37.612 1.00 57.28 179 GLN A CA 1
ATOM 1350 C C . GLN A 1 179 ? -32.205 -2.353 37.489 1.00 57.28 179 GLN A C 1
ATOM 1352 O O . GLN A 1 179 ? -31.804 -1.603 38.381 1.00 57.28 179 GLN A O 1
ATOM 1357 N N . SER A 1 180 ? -31.489 -2.599 36.392 1.00 63.50 180 SER A N 1
ATOM 1358 C CA . SER A 1 180 ? -30.248 -1.910 36.025 1.00 63.50 180 SER A CA 1
ATOM 1359 C C . SER A 1 180 ? -30.546 -0.808 35.012 1.00 63.50 180 SER A C 1
ATOM 1361 O O . SER A 1 180 ? -31.274 -1.046 34.054 1.00 63.50 180 SER A O 1
ATOM 1363 N N . PHE A 1 181 ? -29.976 0.382 35.212 1.00 70.25 181 PHE A N 1
ATOM 1364 C CA . PHE A 1 181 ? -30.053 1.478 34.240 1.00 70.25 181 PHE A CA 1
ATOM 1365 C C . PHE A 1 181 ? -28.801 1.450 33.364 1.00 70.25 181 PHE A C 1
ATOM 1367 O O . PHE A 1 181 ? -27.686 1.506 33.892 1.00 70.25 181 PHE A O 1
ATOM 1374 N N . SER A 1 182 ? -28.970 1.357 32.046 1.00 75.31 182 SER A N 1
ATOM 1375 C CA . SER A 1 182 ? -27.867 1.254 31.088 1.00 75.31 182 SER A CA 1
ATOM 1376 C C . SER A 1 182 ? -27.598 2.590 30.395 1.00 75.31 182 SER A C 1
ATOM 1378 O O . SER A 1 182 ? -28.441 3.127 29.675 1.00 75.31 182 SER A O 1
ATOM 1380 N N . LEU A 1 183 ? -26.400 3.138 30.606 1.00 80.12 183 LEU A N 1
ATOM 1381 C CA . LEU A 1 183 ? -25.943 4.405 30.041 1.00 80.12 183 LEU A CA 1
ATOM 1382 C C . LEU A 1 183 ? -24.825 4.162 29.024 1.00 80.12 183 LEU A C 1
ATOM 1384 O O . LEU A 1 183 ? -23.742 3.698 29.385 1.00 80.12 183 LEU A O 1
ATOM 1388 N N . VAL A 1 184 ? -25.041 4.562 27.771 1.00 82.06 184 VAL A N 1
ATOM 1389 C CA . VAL A 1 184 ? -23.991 4.593 26.742 1.00 82.06 184 VAL A CA 1
ATOM 1390 C C . VAL A 1 184 ? -23.430 6.006 26.640 1.00 82.06 184 VAL A C 1
ATOM 1392 O O . VAL A 1 184 ? -24.178 6.970 26.506 1.00 82.06 184 VAL A O 1
ATOM 1395 N N . THR A 1 185 ? -22.108 6.150 26.686 1.00 82.62 185 THR A N 1
ATOM 1396 C CA . THR A 1 185 ? -21.442 7.453 26.617 1.00 82.62 185 THR A CA 1
ATOM 1397 C C . THR A 1 185 ? -20.325 7.480 25.583 1.00 82.62 185 THR A C 1
ATOM 1399 O O . THR A 1 185 ? -19.497 6.574 25.524 1.00 82.62 185 THR A O 1
ATOM 1402 N N . MET A 1 186 ? -20.302 8.523 24.757 1.00 83.62 186 MET A N 1
ATOM 1403 C CA . MET A 1 186 ? -19.261 8.787 23.762 1.00 83.62 186 MET A CA 1
ATOM 1404 C C . MET A 1 186 ? -18.150 9.648 24.373 1.00 83.62 186 MET A C 1
ATOM 1406 O O . MET A 1 186 ? -18.409 10.765 24.820 1.00 83.62 186 MET A O 1
ATOM 1410 N N . VAL A 1 187 ? -16.899 9.182 24.347 1.00 81.00 187 VAL A N 1
ATOM 1411 C CA . VAL A 1 187 ? -15.756 9.936 24.887 1.00 81.00 187 VAL A CA 1
ATOM 1412 C C . VAL A 1 187 ? -14.615 10.000 23.878 1.00 81.00 187 VAL A C 1
ATOM 1414 O O . VAL A 1 187 ? -13.728 9.150 23.847 1.00 81.00 187 VAL A O 1
ATOM 1417 N N . ASN A 1 188 ? -14.622 11.048 23.055 1.00 78.62 188 ASN A N 1
ATOM 1418 C CA . ASN A 1 188 ? -13.586 11.256 22.037 1.00 78.62 188 ASN A CA 1
ATOM 1419 C C . ASN A 1 188 ? -12.420 12.129 22.524 1.00 78.62 188 ASN A C 1
ATOM 1421 O O . ASN A 1 188 ? -11.299 11.975 22.036 1.00 78.62 188 ASN A O 1
ATOM 1425 N N . ARG A 1 189 ? -12.663 13.024 23.492 1.00 79.12 189 ARG A N 1
ATOM 1426 C CA . ARG A 1 189 ? -11.661 13.930 24.076 1.00 79.12 189 ARG A CA 1
ATOM 1427 C C . ARG A 1 189 ? -11.568 13.732 25.587 1.00 79.12 189 ARG A C 1
ATOM 1429 O O . ARG A 1 189 ? -12.558 13.413 26.244 1.00 79.12 189 ARG A O 1
ATOM 1436 N N . ILE A 1 190 ? -10.395 13.989 26.161 1.00 77.31 190 ILE A N 1
ATOM 1437 C CA . ILE A 1 190 ? -10.207 13.875 27.615 1.00 77.31 190 ILE A CA 1
ATOM 1438 C C . ILE A 1 190 ? -11.017 14.933 28.381 1.00 77.31 190 ILE A C 1
ATOM 1440 O O . ILE A 1 190 ? -11.548 14.654 29.448 1.00 77.31 190 ILE A O 1
ATOM 1444 N N . GLU A 1 191 ? -11.202 16.113 27.785 1.00 79.62 191 GLU A N 1
ATOM 1445 C CA . GLU A 1 191 ? -12.017 17.203 28.333 1.00 79.62 191 GLU A CA 1
ATOM 1446 C C . GLU A 1 191 ? -13.476 16.768 28.526 1.00 79.62 191 GLU A C 1
ATOM 1448 O O . GLU A 1 191 ? -14.062 16.996 29.582 1.00 79.62 191 GLU A O 1
ATOM 1453 N N . SER A 1 192 ? -14.036 16.043 27.546 1.00 80.00 192 SER A N 1
ATOM 1454 C CA . SER A 1 192 ? -15.396 15.501 27.643 1.00 80.00 192 SER A CA 1
ATOM 1455 C C . SER A 1 192 ? -15.538 14.414 28.711 1.00 80.00 192 SER A C 1
ATOM 1457 O O . SER A 1 192 ? -16.621 14.258 29.274 1.00 80.00 192 SER A O 1
ATOM 1459 N N . ALA A 1 193 ? -14.458 13.694 29.042 1.00 79.56 193 ALA A N 1
ATOM 1460 C CA . ALA A 1 193 ? -14.496 12.647 30.063 1.00 79.56 193 ALA A CA 1
ATOM 1461 C C . ALA A 1 193 ? -14.866 13.219 31.441 1.00 79.56 193 ALA A C 1
ATOM 1463 O O . ALA A 1 193 ? -15.674 12.631 32.156 1.00 79.56 193 ALA A O 1
ATOM 1464 N N . ILE A 1 194 ? -14.342 14.402 31.777 1.00 80.31 194 ILE A N 1
ATOM 1465 C CA . ILE A 1 194 ? -14.577 15.066 33.067 1.00 80.31 194 ILE A CA 1
ATOM 1466 C C . ILE A 1 194 ? -16.059 15.439 33.224 1.00 80.31 194 ILE A C 1
ATOM 1468 O O . ILE A 1 194 ? -16.666 15.171 34.263 1.00 80.31 194 ILE A O 1
ATOM 1472 N N . SER A 1 195 ? -16.669 16.010 32.182 1.00 82.69 195 SER A N 1
ATOM 1473 C CA . SER A 1 195 ? -18.095 16.361 32.183 1.00 82.69 195 SER A CA 1
ATOM 1474 C C . SER A 1 195 ? -18.980 15.125 32.341 1.00 82.69 195 SER A C 1
ATOM 1476 O O . SER A 1 195 ? -19.918 15.123 33.137 1.00 82.69 195 SER A O 1
ATOM 1478 N N . ILE A 1 196 ? -18.640 14.047 31.634 1.00 83.25 196 ILE A N 1
ATOM 1479 C CA . ILE A 1 196 ? -19.371 12.778 31.673 1.00 83.25 196 ILE A CA 1
ATOM 1480 C C . ILE A 1 196 ? -19.279 12.138 33.061 1.00 83.25 196 ILE A C 1
ATOM 1482 O O . ILE A 1 196 ? -20.287 11.676 33.583 1.00 83.25 196 ILE A O 1
ATOM 1486 N N . MET A 1 197 ? -18.112 12.176 33.707 1.00 80.88 197 MET A N 1
ATOM 1487 C CA . MET A 1 197 ? -17.934 11.694 35.081 1.00 80.88 197 MET A CA 1
ATOM 1488 C C . MET A 1 197 ? -18.833 12.440 36.080 1.00 80.88 197 MET A C 1
ATOM 1490 O O . MET A 1 197 ? -19.420 11.815 36.964 1.00 80.88 197 MET A O 1
ATOM 1494 N N . SER A 1 198 ? -18.982 13.760 35.932 1.00 79.62 198 SER A N 1
ATOM 1495 C CA . SER A 1 198 ? -19.892 14.559 36.768 1.00 79.62 198 SER A CA 1
ATOM 1496 C C . SER A 1 198 ? -21.353 14.132 36.587 1.00 79.62 198 SER A C 1
ATOM 1498 O O . SER A 1 198 ? -22.069 13.919 37.566 1.00 79.62 198 SER A O 1
ATOM 1500 N N . ILE A 1 199 ? -21.774 13.909 35.338 1.00 80.81 199 ILE A N 1
ATOM 1501 C CA . ILE A 1 199 ? -23.127 13.436 35.012 1.00 80.81 199 ILE A CA 1
ATOM 1502 C C . ILE A 1 199 ? -23.361 12.029 35.570 1.00 80.81 199 ILE A C 1
ATOM 1504 O O . ILE A 1 199 ? -24.388 11.787 36.196 1.00 80.81 199 ILE A O 1
ATOM 1508 N N . ILE A 1 200 ? -22.396 11.119 35.410 1.00 78.25 200 ILE A N 1
ATOM 1509 C CA . ILE A 1 200 ? -22.453 9.758 35.963 1.00 78.25 200 ILE A CA 1
ATOM 1510 C C . ILE A 1 200 ? -22.620 9.802 37.490 1.00 78.25 200 ILE A C 1
ATOM 1512 O O . ILE A 1 200 ? -23.431 9.062 38.041 1.00 78.25 200 ILE A O 1
ATOM 1516 N N . ARG A 1 201 ? -21.901 10.698 38.181 1.00 76.38 201 ARG A N 1
ATOM 1517 C CA . ARG A 1 201 ? -22.069 10.926 39.628 1.00 76.38 201 ARG A CA 1
ATOM 1518 C C . ARG A 1 201 ? -23.446 11.461 39.988 1.00 76.38 201 ARG A C 1
ATOM 1520 O O . ARG A 1 201 ? -24.008 11.012 40.974 1.00 76.38 201 ARG A O 1
ATOM 1527 N N . MET A 1 202 ? -23.986 12.398 39.215 1.00 77.44 202 MET A N 1
ATOM 1528 C CA . MET A 1 202 ? -25.323 12.944 39.462 1.00 77.44 202 MET A CA 1
ATOM 1529 C C . MET A 1 202 ? -26.415 11.888 39.253 1.00 77.44 202 MET A C 1
ATOM 1531 O O . MET A 1 202 ? -27.419 11.873 39.960 1.00 77.44 202 MET A O 1
ATOM 1535 N N . LEU A 1 203 ? -26.210 11.000 38.280 1.00 72.81 203 LEU A N 1
ATOM 1536 C CA . LEU A 1 203 ? -27.127 9.914 37.958 1.00 72.81 203 LEU A CA 1
ATOM 1537 C C . LEU A 1 203 ? -27.050 8.763 38.972 1.00 72.81 203 LEU A C 1
ATOM 1539 O O . LEU A 1 203 ? -27.994 7.983 39.102 1.00 72.81 203 LEU A O 1
ATOM 1543 N N . LYS A 1 204 ? -25.948 8.668 39.725 1.00 69.94 204 LYS A N 1
ATOM 1544 C CA . LYS A 1 204 ? -25.826 7.750 40.854 1.00 69.94 204 LYS A CA 1
ATOM 1545 C C . LYS A 1 204 ? -26.810 8.176 41.948 1.00 69.94 204 LYS A C 1
ATOM 1547 O O . LYS A 1 204 ? -26.560 9.103 42.712 1.00 69.94 204 LYS A O 1
ATOM 1552 N N . ARG A 1 205 ? -27.933 7.466 42.052 1.00 59.97 205 ARG A N 1
ATOM 1553 C CA . ARG A 1 205 ? -28.883 7.650 43.152 1.00 59.97 205 ARG A CA 1
ATOM 1554 C C . ARG A 1 205 ? -28.378 6.909 44.386 1.00 59.97 205 ARG A C 1
ATOM 1556 O O . ARG A 1 205 ? -28.438 5.684 44.452 1.00 59.97 205 ARG A O 1
ATOM 1563 N N . GLU A 1 206 ? -27.862 7.651 45.357 1.00 55.56 206 GLU A N 1
ATOM 1564 C CA . GLU A 1 206 ? -27.418 7.091 46.634 1.00 55.56 206 GLU A CA 1
ATOM 1565 C C . GLU A 1 206 ? -28.649 6.780 47.514 1.00 55.56 206 GLU A C 1
ATOM 1567 O O . GLU A 1 206 ? -29.565 7.607 47.598 1.00 55.56 206 GLU A O 1
ATOM 1572 N N . PRO A 1 207 ? -28.754 5.583 48.123 1.00 53.47 207 PRO A N 1
ATOM 1573 C CA . PRO A 1 207 ? -29.870 5.270 49.006 1.00 53.47 207 PRO A CA 1
ATOM 1574 C C . PRO A 1 207 ? -29.780 6.127 50.274 1.00 53.47 207 PRO A C 1
ATOM 1576 O O . PRO A 1 207 ? -28.744 6.176 50.930 1.00 53.47 207 PRO A O 1
ATOM 1579 N N . ALA A 1 208 ? -30.880 6.796 50.622 1.00 46.81 208 ALA A N 1
ATOM 1580 C CA . ALA A 1 208 ? -30.954 7.719 51.757 1.00 46.81 208 ALA A CA 1
ATOM 1581 C C . ALA A 1 208 ? -30.913 7.027 53.140 1.00 46.81 208 ALA A C 1
ATOM 1583 O O . ALA A 1 208 ? -30.826 7.716 54.151 1.00 46.81 208 ALA A O 1
ATOM 1584 N N . ASP A 1 209 ? -30.969 5.690 53.197 1.00 51.25 209 ASP A N 1
ATOM 1585 C CA . ASP A 1 209 ? -30.936 4.909 54.438 1.00 51.25 209 ASP A CA 1
ATOM 1586 C C . ASP A 1 209 ? -30.033 3.664 54.273 1.00 51.25 209 ASP A C 1
ATOM 1588 O O . ASP A 1 209 ? -30.324 2.814 53.424 1.00 51.25 209 ASP A O 1
ATOM 1592 N N . PRO A 1 210 ? -28.949 3.517 55.062 1.00 54.97 210 PRO A N 1
ATOM 1593 C CA . PRO A 1 210 ? -28.064 2.349 55.013 1.00 54.97 210 PRO A CA 1
ATOM 1594 C C . PRO A 1 210 ? -28.723 1.042 55.502 1.00 54.97 210 PRO A C 1
ATOM 1596 O O . PRO A 1 210 ? -28.137 -0.030 55.341 1.00 54.97 210 PRO A O 1
ATOM 1599 N N . SER A 1 211 ? -29.927 1.107 56.082 1.00 48.62 211 SER A N 1
ATOM 1600 C CA . SER A 1 211 ? -30.629 -0.017 56.728 1.00 48.62 211 SER A CA 1
ATOM 1601 C C . SER A 1 211 ? -31.712 -0.659 55.849 1.00 48.62 211 SER A C 1
ATOM 1603 O O . SER A 1 211 ? -32.166 -1.773 56.126 1.00 48.62 211 SER A O 1
ATOM 1605 N N . ALA A 1 212 ? -32.152 0.025 54.790 1.00 45.09 212 ALA A N 1
ATOM 1606 C CA . ALA A 1 212 ? -33.254 -0.428 53.951 1.00 45.09 212 ALA A CA 1
ATOM 1607 C C . ALA A 1 212 ? -32.754 -1.404 52.871 1.00 45.09 212 ALA A C 1
ATOM 1609 O O . ALA A 1 212 ? -32.072 -1.014 51.925 1.00 45.09 212 ALA A O 1
ATOM 1610 N N . LYS A 1 213 ? -33.136 -2.686 52.971 1.00 45.81 213 LYS A N 1
ATOM 1611 C CA . LYS A 1 213 ? -32.964 -3.707 51.913 1.00 45.81 213 LYS A CA 1
ATOM 1612 C C . LYS A 1 213 ? -33.910 -3.454 50.725 1.00 45.81 213 LYS A C 1
ATOM 1614 O O . LYS A 1 213 ? -34.709 -4.315 50.367 1.00 45.81 213 LYS A O 1
ATOM 1619 N N . ILE A 1 214 ? -33.850 -2.268 50.131 1.00 43.81 214 ILE A N 1
ATOM 1620 C CA . ILE A 1 214 ? -34.508 -1.956 48.860 1.00 43.81 214 ILE A CA 1
ATOM 1621 C C . ILE A 1 214 ? -33.430 -2.073 47.779 1.00 43.81 214 ILE A C 1
ATOM 1623 O O . ILE A 1 214 ? -32.308 -1.614 47.982 1.00 43.81 214 ILE A O 1
ATOM 1627 N N . GLY A 1 215 ? -33.747 -2.774 46.686 1.00 47.12 215 GLY A N 1
ATOM 1628 C CA . GLY A 1 215 ? -32.798 -3.218 45.660 1.00 47.12 215 GLY A CA 1
ATOM 1629 C C . GLY A 1 215 ? -31.758 -2.162 45.275 1.00 47.12 215 GLY A C 1
ATOM 1630 O O . GLY A 1 215 ? -32.090 -1.005 45.018 1.00 47.12 215 GLY A O 1
ATOM 1631 N N . ARG A 1 216 ? -30.482 -2.566 45.251 1.00 53.31 216 ARG A N 1
ATOM 1632 C CA . ARG A 1 216 ? -29.388 -1.730 44.746 1.00 53.31 216 ARG A CA 1
ATOM 1633 C C . ARG A 1 216 ? -29.646 -1.450 43.268 1.00 53.31 216 ARG A C 1
ATOM 1635 O O . ARG A 1 216 ? -29.542 -2.360 42.455 1.00 53.31 216 ARG A O 1
ATOM 1642 N N . TYR A 1 217 ? -29.955 -0.203 42.928 1.00 57.19 217 TYR A N 1
ATOM 1643 C CA . TYR A 1 217 ? -29.912 0.257 41.544 1.00 57.19 217 TYR A CA 1
ATOM 1644 C C . TYR A 1 217 ? -28.456 0.191 41.071 1.00 57.19 217 TYR A C 1
ATOM 1646 O O . TYR A 1 217 ? -27.602 0.901 41.603 1.00 57.19 217 TYR A O 1
ATOM 1654 N N . GLN A 1 218 ? -28.163 -0.690 40.115 1.00 65.81 218 GLN A N 1
ATOM 1655 C CA . GLN A 1 218 ? -26.852 -0.769 39.473 1.00 65.81 218 GLN A CA 1
ATOM 1656 C C . GLN A 1 218 ? -26.874 0.104 38.216 1.00 65.81 218 GLN A C 1
ATOM 1658 O O . GLN A 1 218 ? -27.706 -0.089 37.327 1.00 65.81 218 GLN A O 1
ATOM 1663 N N . LEU A 1 219 ? -25.985 1.100 38.170 1.00 72.50 219 LEU A N 1
ATOM 1664 C CA . LEU A 1 219 ? -25.757 1.910 36.977 1.00 72.50 219 LEU A CA 1
ATOM 1665 C C . LEU A 1 219 ? -24.701 1.212 36.117 1.00 72.50 219 LEU A C 1
ATOM 1667 O O . LEU A 1 219 ? -23.532 1.143 36.508 1.00 72.50 219 LEU A O 1
ATOM 1671 N N . ASN A 1 220 ? -25.117 0.732 34.949 1.00 80.12 220 ASN A N 1
ATOM 1672 C CA . ASN A 1 220 ? -24.239 0.093 33.978 1.00 80.12 220 ASN A CA 1
ATOM 1673 C C . ASN A 1 220 ? -23.759 1.151 32.985 1.00 80.12 220 ASN A C 1
ATOM 1675 O O . ASN A 1 220 ? -24.563 1.745 32.269 1.00 80.12 220 ASN A O 1
ATOM 1679 N N . VAL A 1 221 ? -22.451 1.410 32.945 1.00 80.69 221 VAL A N 1
ATOM 1680 C CA . VAL A 1 221 ? -21.872 2.418 32.043 1.00 80.69 221 VAL A CA 1
ATOM 1681 C C . VAL A 1 221 ? -21.095 1.738 30.926 1.00 80.69 221 VAL A C 1
ATOM 1683 O O . VAL A 1 221 ? -20.133 1.007 31.171 1.00 80.69 221 VAL A O 1
ATOM 1686 N N . HIS A 1 222 ? -21.478 2.038 29.690 1.00 83.06 222 HIS A N 1
ATOM 1687 C CA . HIS A 1 222 ? -20.791 1.609 28.482 1.00 83.06 222 HIS A CA 1
ATOM 1688 C C . HIS A 1 222 ? -20.120 2.809 27.825 1.00 83.06 222 HIS A C 1
ATOM 1690 O O . HIS A 1 222 ? -20.784 3.739 27.371 1.00 83.06 222 HIS A O 1
ATOM 1696 N N . ALA A 1 223 ? -18.794 2.792 27.761 1.00 82.69 223 ALA A N 1
ATOM 1697 C CA . ALA A 1 223 ? -18.030 3.874 27.159 1.00 82.69 223 ALA A CA 1
ATOM 1698 C C . ALA A 1 223 ? -17.629 3.514 25.736 1.00 82.69 223 ALA A C 1
ATOM 1700 O O . ALA A 1 223 ? -16.992 2.485 25.514 1.00 82.69 223 ALA A O 1
ATOM 1701 N N . MET A 1 224 ? -17.968 4.376 24.785 1.00 82.62 224 MET A N 1
ATOM 1702 C CA . MET A 1 224 ? -17.580 4.237 23.394 1.00 82.62 224 MET A CA 1
ATOM 1703 C C . MET A 1 224 ? -16.617 5.358 22.998 1.00 82.62 224 MET A C 1
ATOM 1705 O O . MET A 1 224 ? -16.845 6.528 23.306 1.00 82.62 224 MET A O 1
ATOM 1709 N N . ARG A 1 225 ? -15.556 5.009 22.275 1.00 84.00 225 ARG A N 1
ATOM 1710 C CA . ARG A 1 225 ? -14.647 5.961 21.635 1.00 84.00 225 ARG A CA 1
ATOM 1711 C C . ARG A 1 225 ? -14.612 5.680 20.138 1.00 84.00 225 ARG A C 1
ATOM 1713 O O . ARG A 1 225 ? -14.193 4.600 19.735 1.00 84.00 225 ARG A O 1
ATOM 1720 N N . LEU A 1 226 ? -15.072 6.642 19.336 1.00 82.06 226 LEU A N 1
ATOM 1721 C CA . LEU A 1 226 ? -15.118 6.541 17.876 1.00 82.06 226 LEU A CA 1
ATOM 1722 C C . LEU A 1 226 ? -14.092 7.493 17.288 1.00 82.06 226 LEU A C 1
ATOM 1724 O O . LEU A 1 226 ? -14.227 8.715 17.389 1.00 82.06 226 LEU A O 1
ATOM 1728 N N . LEU A 1 227 ? -13.062 6.922 16.683 1.00 80.06 227 LEU A N 1
ATOM 1729 C CA . LEU A 1 227 ? -12.003 7.665 16.018 1.00 80.06 227 LEU A CA 1
ATOM 1730 C C . LEU A 1 227 ? -12.277 7.698 14.513 1.00 80.06 227 LEU A C 1
ATOM 1732 O O . LEU A 1 227 ? -12.807 6.747 13.940 1.00 80.06 227 LEU A O 1
ATOM 1736 N N . GLU A 1 228 ? -11.971 8.824 13.876 1.00 78.31 228 GLU A N 1
ATOM 1737 C CA . GLU A 1 228 ? -12.184 8.969 12.439 1.00 78.31 228 GLU A CA 1
ATOM 1738 C C . GLU A 1 228 ? -11.138 8.163 11.667 1.00 78.31 228 GLU A C 1
ATOM 1740 O O . GLU A 1 228 ? -9.942 8.266 11.939 1.00 78.31 228 GLU A O 1
ATOM 1745 N N . LEU A 1 229 ? -11.599 7.367 10.703 1.00 69.00 229 LEU A N 1
ATOM 1746 C CA . LEU A 1 229 ? -10.733 6.655 9.773 1.00 69.00 229 LEU A CA 1
ATOM 1747 C C . LEU A 1 229 ? -10.348 7.591 8.627 1.00 69.00 229 LEU A C 1
ATOM 1749 O O . LEU A 1 229 ? -11.177 7.881 7.759 1.00 69.00 229 LEU A O 1
ATOM 1753 N N . THR A 1 230 ? -9.105 8.071 8.610 1.00 66.75 230 THR A N 1
ATOM 1754 C CA . THR A 1 230 ? -8.586 8.814 7.457 1.00 66.75 230 THR A CA 1
ATOM 1755 C C . THR A 1 230 ? -7.891 7.866 6.475 1.00 66.75 230 THR A C 1
ATOM 1757 O O . THR A 1 230 ? -7.617 6.710 6.792 1.00 66.75 230 THR A O 1
ATOM 1760 N N . GLN A 1 231 ? -7.578 8.333 5.261 1.00 64.75 231 GLN A N 1
ATOM 1761 C CA . GLN A 1 231 ? -6.800 7.542 4.289 1.00 64.75 231 GLN A CA 1
ATOM 1762 C C . GLN A 1 231 ? -5.300 7.436 4.636 1.00 64.75 231 GLN A C 1
ATOM 1764 O O . GLN A 1 231 ? -4.481 7.127 3.775 1.00 64.75 231 GLN A O 1
ATOM 1769 N N . ARG A 1 232 ? -4.917 7.711 5.885 1.00 67.31 232 ARG A N 1
ATOM 1770 C CA . ARG A 1 232 ? -3.526 7.688 6.335 1.00 67.31 232 ARG A CA 1
ATOM 1771 C C . ARG A 1 232 ? -3.117 6.286 6.765 1.00 67.31 232 ARG A C 1
ATOM 1773 O O . ARG A 1 232 ? -3.875 5.576 7.427 1.00 67.31 232 ARG A O 1
ATOM 1780 N N . ALA A 1 233 ? -1.875 5.913 6.463 1.00 63.34 233 ALA A N 1
ATOM 1781 C CA . ALA A 1 233 ? -1.314 4.626 6.873 1.00 63.34 233 ALA A CA 1
ATOM 1782 C C . ALA A 1 233 ? -1.308 4.448 8.406 1.00 63.34 233 ALA A C 1
ATOM 1784 O O . ALA A 1 233 ? -1.491 3.336 8.901 1.00 63.34 233 ALA A O 1
ATOM 1785 N N . SER A 1 234 ? -1.169 5.544 9.161 1.00 67.75 234 SER A N 1
ATOM 1786 C CA . SER A 1 234 ? -1.211 5.542 10.627 1.00 67.75 234 SER A CA 1
ATOM 1787 C C . SER A 1 234 ? -2.561 5.110 11.202 1.00 67.75 234 SER A C 1
ATOM 1789 O O . SER A 1 234 ? -2.595 4.451 12.240 1.00 67.75 234 SER A O 1
ATOM 1791 N N . ASP A 1 235 ? -3.672 5.419 10.537 1.00 64.56 235 ASP A N 1
ATOM 1792 C CA . ASP A 1 235 ? -4.998 5.001 10.998 1.00 64.56 235 ASP A CA 1
ATOM 1793 C C . ASP A 1 235 ? -5.264 3.524 10.682 1.00 64.56 235 ASP A C 1
ATOM 1795 O O . ASP A 1 235 ? -5.868 2.817 11.487 1.00 64.56 235 ASP A O 1
ATOM 1799 N N . VAL A 1 236 ? -4.710 3.016 9.576 1.00 66.38 236 VAL A N 1
ATOM 1800 C CA . VAL A 1 236 ? -4.726 1.579 9.241 1.00 66.38 236 VAL A CA 1
ATOM 1801 C C . VAL A 1 236 ? -3.872 0.761 10.215 1.00 66.38 236 VAL A C 1
ATOM 1803 O O . VAL A 1 236 ? -4.192 -0.387 10.515 1.00 66.38 236 VAL A O 1
ATOM 1806 N N . MET A 1 237 ? -2.795 1.342 10.738 1.00 64.56 237 MET A N 1
ATOM 1807 C CA . MET A 1 237 ? -1.969 0.694 11.751 1.00 64.56 237 MET A CA 1
ATOM 1808 C C . MET A 1 237 ? -2.704 0.565 13.089 1.00 64.56 237 MET A C 1
ATOM 1810 O O . MET A 1 237 ? -2.757 -0.524 13.652 1.00 64.56 237 MET A O 1
ATOM 1814 N N . LYS A 1 238 ? -3.360 1.638 13.550 1.00 64.44 238 LYS A N 1
ATOM 1815 C CA . LYS A 1 238 ? -4.165 1.614 14.786 1.00 64.44 238 LYS A CA 1
ATOM 1816 C C . LYS A 1 238 ? -5.340 0.630 14.719 1.00 64.44 238 LYS A C 1
ATOM 1818 O O . LYS A 1 238 ? -5.735 0.087 15.745 1.00 64.44 238 LYS A O 1
ATOM 1823 N N . LEU A 1 239 ? -5.886 0.396 13.522 1.00 65.44 239 LEU A N 1
ATOM 1824 C CA . LEU A 1 239 ? -6.904 -0.630 13.276 1.00 65.44 239 LEU A CA 1
ATOM 1825 C C . LEU A 1 239 ? -6.392 -2.056 13.533 1.00 65.44 239 LEU A C 1
ATOM 1827 O O . LEU A 1 239 ? -7.147 -2.904 13.998 1.00 65.44 239 LEU A O 1
ATOM 1831 N N . LYS A 1 240 ? -5.130 -2.351 13.201 1.00 59.94 240 LYS A N 1
ATOM 1832 C CA . LYS A 1 240 ? -4.576 -3.699 13.400 1.00 59.94 240 LYS A CA 1
ATOM 1833 C C . LYS A 1 240 ? -4.366 -4.022 14.874 1.00 59.94 240 LYS A C 1
ATOM 1835 O O . LYS A 1 240 ? -4.640 -5.144 15.283 1.00 59.94 240 LYS A O 1
ATOM 1840 N N . ASP A 1 241 ? -3.989 -3.021 15.661 1.00 65.12 241 ASP A N 1
ATOM 1841 C CA . ASP A 1 241 ? -3.702 -3.174 17.087 1.00 65.12 241 ASP A CA 1
ATOM 1842 C C . ASP A 1 241 ? -4.875 -2.681 17.955 1.00 65.12 241 ASP A C 1
ATOM 1844 O O . ASP A 1 241 ? -4.674 -2.102 19.024 1.00 65.12 241 ASP A O 1
ATOM 1848 N N . MET A 1 242 ? -6.124 -2.864 17.501 1.00 62.94 242 MET A N 1
ATOM 1849 C CA . MET A 1 242 ? -7.318 -2.321 18.171 1.00 62.94 242 MET A CA 1
ATOM 1850 C C . MET A 1 242 ? -7.480 -2.802 19.617 1.00 62.94 242 MET A C 1
ATOM 1852 O O . MET A 1 242 ? -7.844 -2.001 20.479 1.00 62.94 242 MET A O 1
ATOM 1856 N N . GLU A 1 243 ? -7.192 -4.072 19.918 1.00 59.75 243 GLU A N 1
ATOM 1857 C CA . GLU A 1 243 ? -7.309 -4.599 21.286 1.00 59.75 243 GLU A CA 1
ATOM 1858 C C . GLU A 1 243 ? -6.255 -4.008 22.233 1.00 59.75 243 GLU A C 1
ATOM 1860 O O . GLU A 1 243 ? -6.586 -3.620 23.358 1.00 59.75 243 GLU A O 1
ATOM 1865 N N . GLU A 1 244 ? -5.001 -3.882 21.788 1.00 60.84 244 GLU A N 1
ATOM 1866 C CA . GLU A 1 244 ? -3.939 -3.250 22.580 1.00 60.84 244 GLU A CA 1
ATOM 1867 C C . GLU A 1 244 ? -4.183 -1.747 22.732 1.00 60.84 244 GLU A C 1
ATOM 1869 O O . GLU A 1 244 ? -4.113 -1.214 23.843 1.00 60.84 244 GLU A O 1
ATOM 1874 N N . THR A 1 245 ? -4.595 -1.083 21.650 1.00 62.22 245 THR A N 1
ATOM 1875 C CA . THR A 1 245 ? -4.973 0.335 21.645 1.00 62.22 245 THR A CA 1
ATOM 1876 C C . THR A 1 245 ? -6.144 0.590 22.594 1.00 62.22 245 THR A C 1
ATOM 1878 O O . THR A 1 245 ? -6.106 1.538 23.375 1.00 62.22 245 THR A O 1
ATOM 1881 N N . SER A 1 246 ? -7.164 -0.276 22.612 1.00 63.34 246 SER A N 1
ATOM 1882 C CA . SER A 1 246 ? -8.298 -0.156 23.537 1.00 63.34 246 SER A CA 1
ATOM 1883 C C . SER A 1 246 ? -7.902 -0.383 24.997 1.00 63.34 246 SER A C 1
ATOM 1885 O O . SER A 1 246 ? -8.544 0.177 25.891 1.00 63.34 246 SER A O 1
ATOM 1887 N N . ARG A 1 247 ? -6.889 -1.216 25.272 1.00 64.62 247 ARG A N 1
ATOM 1888 C CA . ARG A 1 247 ? -6.386 -1.442 26.637 1.00 64.62 247 ARG A CA 1
ATOM 1889 C C . ARG A 1 247 ? -5.542 -0.277 27.138 1.00 64.62 247 ARG A C 1
ATOM 1891 O O . ARG A 1 247 ? -5.643 0.050 28.317 1.00 64.62 247 ARG A O 1
ATOM 1898 N N . GLN A 1 248 ? -4.751 0.334 26.260 1.00 69.75 248 GLN A N 1
ATOM 1899 C CA . GLN A 1 248 ? -3.847 1.439 26.588 1.00 69.75 248 GLN A CA 1
ATOM 1900 C C . GLN A 1 248 ? -4.479 2.828 26.415 1.00 69.75 248 GLN A C 1
ATOM 1902 O O . GLN A 1 248 ? -3.831 3.835 26.703 1.00 69.75 248 GLN A O 1
ATOM 1907 N N . ASP A 1 249 ? -5.734 2.911 25.964 1.00 79.44 249 ASP A N 1
ATOM 1908 C CA . ASP A 1 249 ? -6.387 4.191 25.719 1.00 79.44 249 ASP A CA 1
ATOM 1909 C C . ASP A 1 249 ? -6.495 5.016 27.018 1.00 79.44 249 ASP A C 1
ATOM 1911 O O . ASP A 1 249 ? -7.166 4.594 27.970 1.00 79.44 249 ASP A O 1
ATOM 1915 N N . PRO A 1 250 ? -5.865 6.204 27.093 1.00 78.81 250 PRO A N 1
ATOM 1916 C CA . PRO A 1 250 ? -5.797 6.968 28.334 1.00 78.81 250 PRO A CA 1
ATOM 1917 C C . PRO A 1 250 ? -7.167 7.510 28.749 1.00 78.81 250 PRO A C 1
ATOM 1919 O O . PRO A 1 250 ? -7.460 7.598 29.938 1.00 78.81 250 PRO A O 1
ATOM 1922 N N . VAL A 1 251 ? -8.036 7.839 27.788 1.00 81.31 251 VAL A N 1
ATOM 1923 C CA . VAL A 1 251 ? -9.365 8.398 28.068 1.00 81.31 251 VAL A CA 1
ATOM 1924 C C . VAL A 1 251 ? -10.284 7.321 28.643 1.00 81.31 251 VAL A C 1
ATOM 1926 O O . VAL A 1 251 ? -10.924 7.540 29.673 1.00 81.31 251 VAL A O 1
ATOM 1929 N N . LEU A 1 252 ? -10.305 6.135 28.031 1.00 80.31 252 LEU A N 1
ATOM 1930 C CA . LEU A 1 252 ? -11.067 4.999 28.551 1.00 80.31 252 LEU A CA 1
ATOM 1931 C C . LEU A 1 252 ? -10.494 4.494 29.883 1.00 80.31 252 LEU A C 1
ATOM 1933 O O . LEU A 1 252 ? -11.263 4.114 30.763 1.00 80.31 252 LEU A O 1
ATOM 1937 N N . SER A 1 253 ? -9.171 4.547 30.074 1.00 80.88 253 SER A N 1
ATOM 1938 C CA . SER A 1 253 ? -8.515 4.173 31.336 1.00 80.88 253 SER A CA 1
ATOM 1939 C C . SER A 1 253 ? -8.905 5.091 32.492 1.00 80.88 253 SER A C 1
ATOM 1941 O O . SER A 1 253 ? -9.212 4.606 33.584 1.00 80.88 253 SER A O 1
ATOM 1943 N N . VAL A 1 254 ? -8.959 6.408 32.258 1.00 82.75 254 VAL A N 1
ATOM 1944 C CA . VAL A 1 254 ? -9.450 7.381 33.248 1.00 82.75 254 VAL A CA 1
ATOM 1945 C C . VAL A 1 254 ? -10.887 7.057 33.638 1.00 82.75 254 VAL A C 1
ATOM 1947 O O . VAL A 1 254 ? -11.204 6.986 34.826 1.00 82.75 254 VAL A O 1
ATOM 1950 N N . LEU A 1 255 ? -11.747 6.794 32.654 1.00 80.56 255 LEU A N 1
ATOM 1951 C CA . LEU A 1 255 ? -13.147 6.492 32.920 1.00 80.56 255 LEU A CA 1
ATOM 1952 C C . LEU A 1 255 ? -13.318 5.157 33.666 1.00 80.56 255 LEU A C 1
ATOM 1954 O O . LEU A 1 255 ? -14.075 5.099 34.630 1.00 80.56 255 LEU A O 1
ATOM 1958 N N . ARG A 1 256 ? -12.560 4.118 33.294 1.00 78.56 256 ARG A N 1
ATOM 1959 C CA . ARG A 1 256 ? -12.552 2.812 33.976 1.00 78.56 256 ARG A CA 1
ATOM 1960 C C . ARG A 1 256 ? -12.111 2.928 35.434 1.00 78.56 256 ARG A C 1
ATOM 1962 O O . ARG A 1 256 ? -12.724 2.338 36.323 1.00 78.56 256 ARG A O 1
ATOM 1969 N N . THR A 1 257 ? -11.075 3.726 35.681 1.00 80.56 257 THR A N 1
ATOM 1970 C CA . THR A 1 257 ? -10.572 4.008 37.033 1.00 80.56 257 THR A CA 1
ATOM 1971 C C . THR A 1 257 ? -11.601 4.787 37.850 1.00 80.56 257 THR A C 1
ATOM 1973 O O . THR A 1 257 ? -11.805 4.533 39.032 1.00 80.56 257 THR A O 1
ATOM 1976 N N . PHE A 1 258 ? -12.313 5.722 37.228 1.00 81.31 258 PHE A N 1
ATOM 1977 C CA . PHE A 1 258 ? -13.372 6.464 37.898 1.00 81.31 258 PHE A CA 1
ATOM 1978 C C . PHE A 1 258 ? -14.552 5.587 38.316 1.00 81.31 258 PHE A C 1
ATOM 1980 O O . PHE A 1 258 ? -15.051 5.716 39.437 1.00 81.31 258 PHE A O 1
ATOM 1987 N N . THR A 1 259 ? -15.006 4.709 37.421 1.00 74.38 259 THR A N 1
ATOM 1988 C CA . THR A 1 259 ? -16.126 3.805 37.695 1.00 74.38 259 THR A CA 1
ATOM 1989 C C . THR A 1 259 ? -15.772 2.792 38.777 1.00 74.38 259 THR A C 1
ATOM 1991 O O . THR A 1 259 ? -16.605 2.536 39.641 1.00 74.38 259 THR A O 1
ATOM 1994 N N . SER A 1 260 ? -14.528 2.291 38.805 1.00 76.69 260 SER A N 1
ATOM 1995 C CA . SER A 1 260 ? -14.082 1.373 39.861 1.00 76.69 260 SER A CA 1
ATOM 1996 C C . SER A 1 260 ? -14.014 2.048 41.234 1.00 76.69 260 SER A C 1
ATOM 1998 O O . SER A 1 260 ? -14.359 1.431 42.239 1.00 76.69 260 SER A O 1
ATOM 2000 N N . LEU A 1 261 ? -13.632 3.329 41.285 1.00 77.56 261 LEU A N 1
ATOM 2001 C CA . LEU A 1 261 ? -13.565 4.102 42.527 1.00 77.56 261 LEU A CA 1
ATOM 2002 C C . LEU A 1 261 ? -14.935 4.573 43.033 1.00 77.56 261 LEU A C 1
ATOM 2004 O O . LEU A 1 261 ? -15.112 4.758 44.233 1.00 77.56 261 LEU A O 1
ATOM 2008 N N . SER A 1 262 ? -15.907 4.798 42.145 1.00 70.38 262 SER A N 1
ATOM 2009 C CA .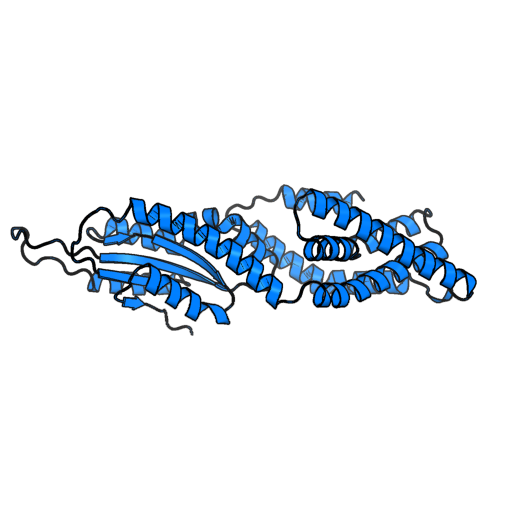 SER A 1 262 ? -17.152 5.490 42.511 1.00 70.38 262 SER A CA 1
ATOM 2010 C C . SER A 1 262 ? -18.216 4.614 43.190 1.00 70.38 262 SER A C 1
ATOM 2012 O O . SER A 1 262 ? -19.239 5.167 43.591 1.00 70.38 262 SER A O 1
ATOM 2014 N N . GLY A 1 263 ? -17.968 3.309 43.380 1.00 63.16 263 GLY A N 1
ATOM 2015 C CA . GLY A 1 263 ? -18.771 2.372 44.186 1.00 63.16 263 GLY A CA 1
ATOM 2016 C C . GLY A 1 263 ? -20.251 2.257 43.783 1.00 63.16 263 GLY A C 1
ATOM 2017 O O . GLY A 1 263 ? -21.028 3.187 43.976 1.00 63.16 263 GLY A O 1
ATOM 2018 N N . GLY A 1 264 ? -20.683 1.096 43.280 1.00 63.16 264 GLY A N 1
ATOM 2019 C CA . GLY A 1 264 ? -22.064 0.889 42.796 1.00 63.16 264 GLY A CA 1
ATOM 2020 C C . GLY A 1 264 ? -22.280 1.240 41.317 1.00 63.16 264 GLY A C 1
ATOM 2021 O O . GLY A 1 264 ? -23.420 1.318 40.868 1.00 63.16 264 GLY A O 1
ATOM 2022 N N . ILE A 1 265 ? -21.189 1.444 40.573 1.00 66.56 265 ILE A N 1
ATOM 2023 C CA . ILE A 1 265 ? -21.179 1.630 39.120 1.00 66.56 265 ILE A CA 1
ATOM 2024 C C . ILE A 1 265 ? -20.381 0.476 38.527 1.00 66.56 265 ILE A C 1
ATOM 2026 O O . ILE A 1 265 ? -19.201 0.322 38.846 1.00 66.56 265 ILE A O 1
ATOM 2030 N N . GLU A 1 266 ? -21.007 -0.323 37.671 1.00 63.47 266 GLU A N 1
ATOM 2031 C CA . GLU A 1 266 ? -20.314 -1.377 36.936 1.00 63.47 266 GLU A CA 1
ATOM 2032 C C . GLU A 1 266 ? -20.042 -0.894 35.512 1.00 63.47 266 GLU A C 1
ATOM 2034 O O . GLU A 1 266 ? -20.947 -0.553 34.747 1.00 63.47 266 GLU A O 1
ATOM 2039 N N . MET A 1 267 ? -18.760 -0.820 35.150 1.00 61.03 267 MET A N 1
ATOM 2040 C CA . MET A 1 267 ? -18.373 -0.554 33.770 1.00 61.03 267 MET A CA 1
ATOM 2041 C C . MET A 1 267 ? -18.416 -1.869 32.998 1.00 61.03 267 MET A C 1
ATOM 2043 O O . MET A 1 267 ? -17.441 -2.619 32.983 1.00 61.03 267 MET A O 1
ATOM 2047 N N . LEU A 1 268 ? -19.558 -2.148 32.372 1.00 56.97 268 LEU A N 1
ATOM 2048 C CA . LEU A 1 268 ? -19.776 -3.405 31.657 1.00 56.97 268 LEU A CA 1
ATOM 2049 C C . LEU A 1 268 ? -18.977 -3.499 30.346 1.00 56.97 268 LEU A C 1
ATOM 2051 O O . LEU A 1 268 ? -18.720 -4.604 29.875 1.00 56.97 268 LEU A O 1
ATOM 2055 N N . GLY A 1 269 ? -18.572 -2.372 29.740 1.00 65.88 269 GLY A N 1
ATOM 2056 C CA . GLY A 1 269 ? -17.809 -2.412 28.490 1.00 65.88 269 GLY A CA 1
ATOM 2057 C C . GLY A 1 269 ? -17.169 -1.094 28.056 1.00 65.88 269 GLY A C 1
ATOM 2058 O O . GLY A 1 269 ? -17.761 -0.018 28.157 1.00 65.88 269 GLY A O 1
ATOM 2059 N N . THR A 1 270 ? -15.954 -1.203 27.515 1.00 67.94 270 THR A N 1
ATOM 2060 C CA . THR A 1 270 ? -15.275 -0.155 26.741 1.00 67.94 270 THR A CA 1
ATOM 2061 C C . THR A 1 270 ? -15.202 -0.591 25.285 1.00 67.94 270 THR A C 1
ATOM 2063 O O . THR A 1 270 ? -14.613 -1.631 25.006 1.00 67.94 270 THR A O 1
ATOM 2066 N N . HIS A 1 271 ? -15.775 0.194 24.378 1.00 71.75 271 HIS A N 1
ATOM 2067 C CA . HIS A 1 271 ? -15.781 -0.080 22.944 1.00 71.75 271 HIS A CA 1
ATOM 2068 C C . HIS A 1 271 ? -15.003 1.010 22.205 1.00 71.75 271 HIS A C 1
ATOM 2070 O O . HIS A 1 271 ? -15.432 2.164 22.161 1.00 71.75 271 HIS A O 1
ATOM 2076 N N . LEU A 1 272 ? -13.855 0.658 21.634 1.00 73.50 272 LEU A N 1
ATOM 2077 C CA . LEU A 1 272 ? -13.070 1.549 20.787 1.00 73.50 272 LEU A CA 1
ATOM 2078 C C . LEU A 1 272 ? -13.194 1.081 19.343 1.00 73.50 272 LEU A C 1
ATOM 2080 O O . LEU A 1 272 ? -12.916 -0.077 19.051 1.00 73.50 272 LEU A O 1
ATOM 2084 N N . ASP A 1 273 ? -13.617 1.976 18.457 1.00 71.25 273 ASP A N 1
ATOM 2085 C CA . ASP A 1 273 ? -13.800 1.651 17.046 1.00 71.25 273 ASP A CA 1
ATOM 2086 C C . ASP A 1 273 ? -13.362 2.812 16.146 1.00 71.25 273 ASP A C 1
ATOM 2088 O O . ASP A 1 273 ? -13.454 3.987 16.519 1.00 71.25 273 ASP A O 1
ATOM 2092 N N . PHE A 1 274 ? -12.846 2.479 14.966 1.00 73.62 274 PHE A N 1
ATOM 2093 C CA . PHE A 1 274 ? -12.447 3.449 13.956 1.00 73.62 274 PHE A CA 1
ATOM 2094 C C . PHE A 1 274 ? -13.460 3.394 12.818 1.00 73.62 274 PHE A C 1
ATOM 2096 O O . PHE A 1 274 ? -13.629 2.370 12.160 1.00 73.62 274 PHE A O 1
ATOM 2103 N N . GLN A 1 275 ? -14.141 4.505 12.559 1.00 73.75 275 GLN A N 1
ATOM 2104 C CA . GLN A 1 275 ? -15.198 4.564 11.552 1.00 73.75 275 GLN A CA 1
ATOM 2105 C C . GLN A 1 275 ? -15.084 5.833 10.710 1.00 73.75 275 GLN A C 1
ATOM 2107 O O . GLN A 1 275 ? -14.457 6.820 11.091 1.00 73.75 275 GLN A O 1
ATOM 2112 N N . THR A 1 276 ? -15.719 5.842 9.542 1.00 74.06 276 THR A N 1
ATOM 2113 C CA . THR A 1 276 ? -15.918 7.088 8.796 1.00 74.06 276 THR A CA 1
ATOM 2114 C C . THR A 1 276 ? -16.992 7.929 9.479 1.00 74.06 276 THR A C 1
ATOM 2116 O O . THR A 1 276 ? -17.962 7.391 10.016 1.00 74.06 276 THR A O 1
ATOM 2119 N N . ARG A 1 277 ? -16.890 9.261 9.402 1.00 75.38 277 ARG A N 1
ATOM 2120 C CA . ARG A 1 277 ? -17.831 10.183 10.067 1.00 75.38 277 ARG A CA 1
ATOM 2121 C C . ARG A 1 277 ? -19.302 9.938 9.702 1.00 75.38 277 ARG A C 1
ATOM 2123 O O . ARG A 1 277 ? -20.183 10.078 10.543 1.00 75.38 277 ARG A O 1
ATOM 2130 N N . SER A 1 278 ? -19.563 9.491 8.473 1.00 74.56 278 SER A N 1
ATOM 2131 C CA . SER A 1 278 ? -20.895 9.100 7.988 1.00 74.56 278 SER A CA 1
ATOM 2132 C C . SER A 1 278 ? -21.505 7.894 8.715 1.00 74.56 278 SER A C 1
ATOM 2134 O O . SER A 1 278 ? -22.724 7.747 8.734 1.00 74.56 278 SER A O 1
ATOM 2136 N N . LYS A 1 279 ? -20.679 7.027 9.310 1.00 78.81 279 LYS A N 1
ATOM 2137 C CA . LYS A 1 279 ? -21.112 5.805 9.998 1.00 78.81 279 LYS A CA 1
ATOM 2138 C C . LYS A 1 279 ? -21.276 5.973 11.504 1.00 78.81 279 LYS A C 1
ATOM 2140 O O . LYS A 1 279 ? -21.935 5.136 12.109 1.00 78.81 279 LYS A O 1
ATOM 2145 N N . PHE A 1 280 ? -20.754 7.049 12.098 1.00 80.31 280 PHE A N 1
ATOM 2146 C CA . PHE A 1 280 ? -20.765 7.251 13.554 1.00 80.31 280 PHE A CA 1
ATOM 2147 C C . PHE A 1 280 ? -22.165 7.103 14.156 1.00 80.31 280 PHE A C 1
ATOM 2149 O O . PHE A 1 280 ? -22.347 6.376 15.126 1.00 80.31 280 PHE A O 1
ATOM 2156 N N . VAL A 1 281 ? -23.165 7.740 13.542 1.00 82.25 281 VAL A N 1
ATOM 2157 C CA . VAL A 1 281 ? -24.555 7.700 14.019 1.00 82.25 281 VAL A CA 1
ATOM 2158 C C . VAL A 1 281 ? -25.107 6.273 14.010 1.00 82.25 281 VAL A C 1
ATOM 2160 O O . VAL A 1 281 ? -25.696 5.835 14.995 1.00 82.25 281 VAL A O 1
ATOM 2163 N N . ASN A 1 282 ? -24.865 5.527 12.931 1.00 80.69 282 ASN A N 1
ATOM 2164 C CA . ASN A 1 282 ? -25.348 4.154 12.792 1.00 80.69 282 ASN A CA 1
ATOM 2165 C C . ASN A 1 282 ? -24.654 3.210 13.779 1.00 80.69 282 ASN A C 1
ATOM 2167 O O . ASN A 1 282 ? -25.315 2.373 14.387 1.00 80.69 282 ASN A O 1
ATOM 2171 N N . THR A 1 283 ? -23.344 3.366 13.987 1.00 77.62 283 THR A N 1
ATOM 2172 C CA . THR A 1 283 ? -22.591 2.566 14.962 1.00 77.62 283 THR A CA 1
ATOM 2173 C C . THR A 1 283 ? -23.079 2.825 16.388 1.00 77.62 283 THR A C 1
ATOM 2175 O O . THR A 1 283 ? -23.320 1.875 17.132 1.00 77.62 283 THR A O 1
ATOM 2178 N N . ILE A 1 284 ? -23.308 4.092 16.758 1.00 82.94 284 ILE A N 1
ATOM 2179 C CA . ILE A 1 284 ? -23.864 4.454 18.071 1.00 82.94 284 ILE A CA 1
ATOM 2180 C C . ILE A 1 284 ? -25.268 3.863 18.240 1.00 82.94 284 ILE A C 1
ATOM 2182 O O . ILE A 1 284 ? -25.553 3.272 19.281 1.00 82.94 284 ILE A O 1
ATOM 2186 N N . ALA A 1 285 ? -26.133 3.980 17.229 1.00 80.94 285 ALA A N 1
ATOM 2187 C CA . ALA A 1 285 ? -27.496 3.456 17.278 1.00 80.94 285 ALA A CA 1
ATOM 2188 C C . ALA A 1 285 ? -27.525 1.926 17.431 1.00 80.94 285 ALA A C 1
ATOM 2190 O O . ALA A 1 285 ? -28.199 1.411 18.323 1.00 80.94 285 ALA A O 1
ATOM 2191 N N . ASN A 1 286 ? -26.744 1.204 16.624 1.00 79.38 286 ASN A N 1
ATOM 2192 C CA . ASN A 1 286 ? -26.673 -0.258 16.664 1.00 79.38 286 ASN A CA 1
ATOM 2193 C C . ASN A 1 286 ? -26.124 -0.768 18.002 1.00 79.38 286 ASN A C 1
ATOM 2195 O O . ASN A 1 286 ? -26.668 -1.706 18.590 1.00 79.38 286 ASN A O 1
ATOM 2199 N N . TYR A 1 287 ? -25.067 -0.138 18.516 1.00 77.81 287 TYR A N 1
ATOM 2200 C CA . TYR A 1 287 ? -24.500 -0.517 19.807 1.00 77.81 287 TYR A CA 1
ATOM 2201 C C . TYR A 1 287 ? -25.462 -0.212 20.962 1.00 77.81 287 TYR A C 1
ATOM 2203 O O . TYR A 1 287 ? -25.656 -1.052 21.838 1.00 77.81 287 TYR A O 1
ATOM 2211 N N . SER A 1 288 ? -26.131 0.945 20.929 1.00 79.25 288 SER A N 1
ATOM 2212 C CA . SER A 1 288 ? -27.129 1.318 21.942 1.00 79.25 288 SER A CA 1
ATOM 2213 C C . SER A 1 288 ? -28.302 0.336 21.976 1.00 79.25 288 SER A C 1
ATOM 2215 O O . SER A 1 288 ? -28.762 -0.028 23.054 1.00 79.25 28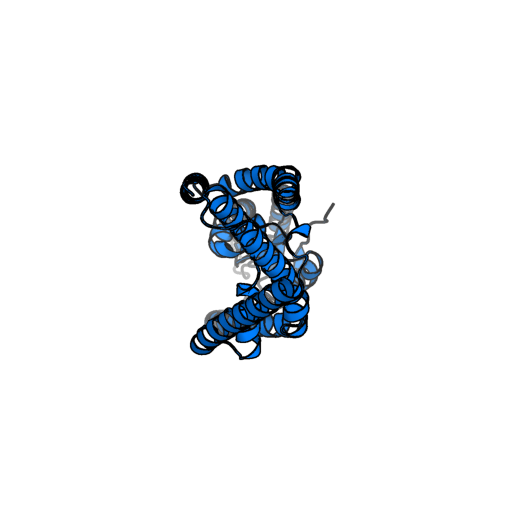8 SER A O 1
ATOM 2217 N N . GLN A 1 289 ? -28.744 -0.159 20.815 1.00 77.12 289 GLN A N 1
ATOM 2218 C CA . GLN A 1 289 ? -29.762 -1.211 20.729 1.00 77.12 289 GLN A CA 1
ATOM 2219 C C . GLN A 1 289 ? -29.261 -2.561 21.255 1.00 77.12 289 GLN A C 1
ATOM 2221 O O . GLN A 1 289 ? -29.994 -3.255 21.952 1.00 77.12 289 GLN A O 1
ATOM 2226 N N . THR A 1 290 ? -28.009 -2.924 20.963 1.00 74.94 290 THR A N 1
ATOM 2227 C CA . THR A 1 290 ? -27.406 -4.192 21.417 1.00 74.94 290 THR A CA 1
ATOM 2228 C C . THR A 1 290 ? -27.323 -4.263 22.941 1.00 74.94 290 THR A C 1
ATOM 2230 O O . THR A 1 290 ? -27.553 -5.310 23.539 1.00 74.94 290 THR A O 1
ATOM 2233 N N . VAL A 1 291 ? -27.023 -3.128 23.567 1.00 71.62 291 VAL A N 1
ATOM 2234 C CA . VAL A 1 291 ? -26.842 -2.988 25.014 1.00 71.62 291 VAL A CA 1
ATOM 2235 C C . VAL A 1 291 ? -28.151 -2.620 25.736 1.00 71.62 291 VAL A C 1
ATOM 2237 O O . VAL A 1 291 ? -28.178 -2.560 26.962 1.00 71.62 291 VAL A O 1
ATOM 2240 N N . SER A 1 292 ? -29.251 -2.416 24.996 1.00 74.44 292 SER A N 1
ATOM 2241 C CA . SER A 1 292 ? -30.533 -1.925 25.533 1.00 74.44 292 SER A CA 1
ATOM 2242 C C . SER A 1 292 ? -30.345 -0.665 26.388 1.00 74.44 292 SER A C 1
ATOM 2244 O O . SER A 1 292 ? -30.736 -0.619 27.548 1.00 74.44 292 SER A O 1
ATOM 2246 N N . ALA A 1 293 ? -29.664 0.336 25.825 1.00 75.81 293 ALA A N 1
ATOM 2247 C CA . ALA A 1 293 ? -29.346 1.573 26.527 1.00 75.81 293 ALA A CA 1
ATOM 2248 C C . ALA A 1 293 ? -30.611 2.392 26.828 1.00 75.81 293 ALA A C 1
ATOM 2250 O O . ALA A 1 293 ? -31.364 2.730 25.914 1.00 75.81 293 ALA A O 1
ATOM 2251 N N . ASP A 1 294 ? -30.791 2.776 28.090 1.00 80.12 294 ASP A N 1
ATOM 2252 C CA . ASP A 1 294 ? -31.867 3.669 28.531 1.00 80.12 294 ASP A CA 1
ATOM 2253 C C . ASP A 1 294 ? -31.546 5.136 28.208 1.00 80.12 294 ASP A C 1
ATOM 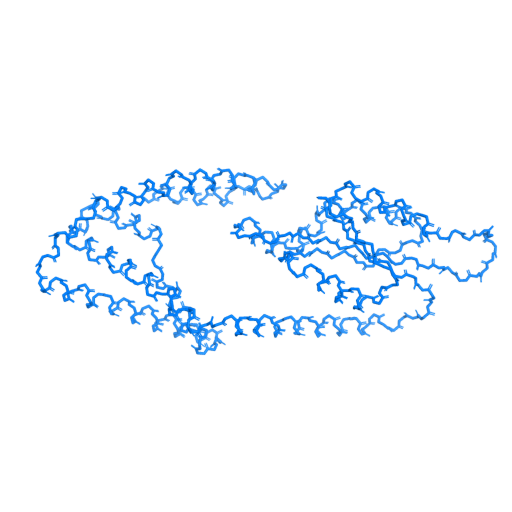2255 O O . ASP A 1 294 ? -32.439 5.963 28.016 1.00 80.12 294 ASP A O 1
ATOM 2259 N N . MET A 1 295 ? -30.253 5.472 28.142 1.00 82.19 295 MET A N 1
ATOM 2260 C CA . MET A 1 295 ? -29.771 6.817 27.841 1.00 82.19 295 MET A CA 1
ATOM 2261 C C . MET A 1 295 ? -28.471 6.780 27.034 1.00 82.19 295 MET A C 1
ATOM 2263 O O . MET A 1 295 ? -27.569 5.986 27.306 1.00 82.19 295 MET A O 1
ATOM 2267 N N . VAL A 1 296 ? -28.359 7.692 26.063 1.00 84.06 296 VAL A N 1
ATOM 2268 C CA . VAL A 1 296 ? -27.153 7.885 25.246 1.00 84.06 296 VAL A CA 1
ATOM 2269 C C . VAL A 1 296 ? -26.638 9.311 25.433 1.00 84.06 296 VAL A C 1
ATOM 2271 O O . VAL A 1 296 ? -27.339 10.278 25.141 1.00 84.06 296 VAL A O 1
ATOM 2274 N N . LEU A 1 297 ? -25.403 9.447 25.912 1.00 83.62 297 LEU A N 1
ATOM 2275 C CA . LEU A 1 297 ? -24.695 10.720 26.035 1.00 83.62 297 LEU A CA 1
ATOM 2276 C C . LEU A 1 297 ? -23.749 10.902 24.849 1.00 83.62 297 LEU A C 1
ATOM 2278 O O . LEU A 1 297 ? -22.783 10.153 24.689 1.00 83.62 297 LEU A O 1
ATOM 2282 N N . ILE A 1 298 ? -24.014 11.928 24.041 1.00 82.50 298 ILE A N 1
ATOM 2283 C CA . ILE A 1 298 ? -23.177 12.309 22.903 1.00 82.50 298 ILE A CA 1
ATOM 2284 C C . ILE A 1 298 ? -22.556 13.676 23.211 1.00 82.50 298 ILE A C 1
ATOM 2286 O O . ILE A 1 298 ? -23.298 14.631 23.454 1.00 82.50 298 ILE A O 1
ATOM 2290 N N . PRO A 1 299 ? -21.218 13.808 23.217 1.00 72.12 299 PRO A N 1
ATOM 2291 C CA . PRO A 1 299 ? -20.581 15.101 23.371 1.00 72.12 299 PRO A CA 1
ATOM 2292 C C . PRO A 1 299 ? -20.914 15.952 22.145 1.00 72.12 299 PRO A C 1
ATOM 2294 O O . PRO A 1 299 ? -20.762 15.505 21.006 1.00 72.12 299 PRO A O 1
ATOM 2297 N N . VAL A 1 300 ? -21.376 17.181 22.377 1.00 65.75 300 VAL A N 1
ATOM 2298 C CA . VAL A 1 300 ? -21.611 18.141 21.296 1.00 65.75 300 VAL A CA 1
ATOM 2299 C C . VAL A 1 300 ? -20.267 18.427 20.629 1.00 65.75 300 VAL A C 1
ATOM 2301 O O . VAL A 1 300 ? -19.329 18.901 21.271 1.00 65.75 300 VAL A O 1
ATOM 2304 N N . ALA A 1 301 ? -20.163 18.073 19.350 1.00 55.91 301 ALA A N 1
ATOM 2305 C CA . ALA A 1 301 ? -18.993 18.350 18.536 1.00 55.91 301 ALA A CA 1
ATOM 2306 C C . ALA A 1 301 ? -18.991 19.837 18.166 1.00 55.91 301 ALA A C 1
ATOM 2308 O O . ALA A 1 301 ? -19.837 20.266 17.384 1.00 55.91 301 ALA A O 1
ATOM 2309 N N . ASN A 1 302 ? -18.050 20.596 18.728 1.00 42.78 302 ASN A N 1
ATOM 2310 C CA . ASN A 1 302 ? -17.538 21.799 18.072 1.00 42.78 302 ASN A CA 1
ATOM 2311 C C . ASN A 1 302 ? -16.421 21.395 17.109 1.00 42.78 302 ASN A C 1
ATOM 2313 O O . ASN A 1 302 ? -15.549 20.591 17.528 1.00 42.78 302 ASN A O 1
#

Organism: NCBI:txid101091

Sequence (302 aa):
VHAIFGGFLAGVIVPHDHGLAVKITEKIEDIVNIVFLPLYFTLSGLKTQIGLLDSGAVWGYVILVIVLACFGKIIGCAGAAKISGMTTRESFTVGFLMSCKGLVELIVLNIGHDAGVLNDQVFVIMVVMALVTTFMTTPVVMWLYPESYQKATAMRSDTDNLSVAKDISRINSRMDFGQSFSLVTMVNRIESAISIMSIIRMLKREPADPSAKIGRYQLNVHAMRLLELTQRASDVMKLKDMEETSRQDPVLSVLRTFTSLSGGIEMLGTHLDFQTRSKFVNTIANYSQTVSADMVLIPVAN

Foldseek 3Di:
DVVVVVVVVVLVPDDPPPCPSVVVCVVVVVCCVPPVVVVLCVVLVVLQDPVVCVDPVLVVVLVVCLVCLLCVQQVVQLVVVVVVVDDSLVSSLRSLVSLQDDPVVSVVLVVCVVVVVDDSSRSNSVVVSNVVSNVVSVVVSCVSCPVVNVVVVVVVVVVVVVVVVVVVVVVVVPDDDDQEAEEEEEDADLVVLVVVLVVVLVVLDDDPDPPDPDDQHAYEYEYEYEAEQDPDPSSVVCVVCVVVCQVPPPSVVVNVVSQVPSPRYHHPYYHYYYYHPVCPVVVQVVVCVVRVHPYYHDPDDD

Secondary structure (DSSP, 8-state):
-HHHHHHHHHHHHS--GGGHHHHHHHHHHHHIIIIIHHHHHHHHHHH--GGG--SHHHHHHHHHHHHHHHHHHHHHHHHHHHHTT--HHHHHHHHHHTT---HHHHHHHHHHHHTTSS-HHHHHHHHHHHHHHHHHHHHHHHHHS-HHHHHHHHHHHHHHHHHHHHHHHHHHTTS----EEEEEEE--SHHHHHHHHHHHHHH----S-TT------EEEEEEEEEEE--SSHHHHHHHHTHHHHHHH-HHHHHHHHHHHHSSSEEEEEEEEEEE-GGGHHHHHHHHHHHTT-SEEE-----

Radius of gyration: 27.95 Å; chains: 1; bounding box: 59×45×92 Å

pLDDT: mean 76.39, std 13.44, range [36.31, 94.38]

InterPro domains:
  IPR006153 Cation/H+ exchanger, transmembrane domain [PF00999] (1-143)
  IPR038770 Sodium/solute symporter superfamily [G3DSA:1.20.1530.20] (1-155)
  IPR050794 Monovalent cation:proton antiporter 2 [PTHR32468] (1-300)